Protein AF-A0A529MF13-F1 (afdb_monomer)

pLDDT: mean 93.32, std 8.84, range [45.84, 98.81]

Foldseek 3Di:
DDPLPAADEAEPQALVCVLVVVVVCVVRVSRYDYYDHPPLSNLLLLLLVCLPVAQADFPVCVCVQLQNVLTDDDDDPVVVVVDVVVVVVVVCVPDDHDDVVSSVDRRHDPDDPDDPVNLLLSLLQLLLLLLLQLQCCQQVVDQWDQGQGPVGHTDIDHQSSNSNSQSNLLSCCVNVVDDPVSNLVSNQVSLVVSQVVCPPVPSGDRCPDPVVPRLSSVLSSCLRNVQNVPDSSGSCVSSVVSSVVVVVVVVVVVD

Sequence (255 aa):
MPKNTIKMGIMDEERRTTVNLKEAIRAAKERVVFINTGFLDRTGDEIHTSMEAGPMIRKGDMKQAAWISAYAATLHATHYHKVDVHAVQAALKSRPKARLDDILSVPVARRPNWTPDEIQRELDNNAQGILGYVVRWIDQGVGCSKVPDINDVGLMEDRATLRISSQHIANWLRHKVCSEIQVRDSLQRMAAIVDRQNVGDPLYRPMAPDFDKSIAFQAACDLVFKGTSQPNGYTEPVLHARRLELKARDRQGSA

Nearest PDB structures (foldseek):
  5oas-assembly1_A  TM=9.779E-01  e=3.112E-26  Pseudomonas aeruginosa PAO1
  6dnp-assembly1_A  TM=9.728E-01  e=7.124E-26  Mycobacterium tuberculosis
  5drc-assembly1_A  TM=9.757E-01  e=2.184E-25  Mycobacterium tuberculosis H37Rv
  6bu1-assembly1_A  TM=9.739E-01  e=2.786E-25  Mycobacterium tuberculosis
  3sb0-assembly1_A  TM=9.725E-01  e=4.999E-25  Mycobacterium tuberculosis

Solvent-accessible surface area (backbone atoms only — not comparable to full-atom values): 14322 Å² total; per-residue (Å²): 130,67,89,61,68,72,64,37,72,44,74,39,29,39,59,74,45,58,80,38,40,70,57,58,47,59,77,37,62,85,26,58,78,46,76,43,67,39,60,49,38,25,47,17,28,48,48,42,77,43,42,87,78,43,34,59,53,56,79,80,58,49,72,71,32,62,34,46,70,74,59,64,84,89,85,53,78,77,50,56,80,78,40,63,61,69,61,51,54,60,59,56,72,75,50,82,75,81,57,65,68,42,62,67,53,73,68,48,44,92,76,78,82,71,51,72,66,56,50,49,51,52,48,37,43,34,33,29,52,38,42,46,40,36,39,40,32,38,76,72,64,44,75,65,41,77,36,58,47,89,82,68,50,69,39,83,37,40,66,37,56,39,20,31,36,26,34,49,54,25,25,27,46,75,59,62,76,46,51,72,65,60,52,51,53,32,41,55,57,28,33,51,48,44,39,59,74,44,67,88,48,93,85,62,75,65,37,59,88,58,44,90,78,21,58,34,49,47,42,46,49,44,44,27,81,44,17,85,74,31,73,70,29,53,53,60,72,56,50,52,53,42,30,50,50,48,56,52,52,55,53,63,78,73,109

Structure (mmCIF, N/CA/C/O backbone):
data_AF-A0A529MF13-F1
#
_entry.id   AF-A0A529MF13-F1
#
loop_
_atom_site.group_PDB
_atom_site.id
_atom_site.type_symbol
_atom_site.label_atom_id
_atom_site.label_alt_id
_atom_site.label_comp_id
_atom_site.label_asym_id
_atom_site.label_entity_id
_atom_site.label_seq_id
_atom_site.pdbx_PDB_ins_code
_atom_site.Cartn_x
_atom_site.Cartn_y
_atom_site.Cartn_z
_atom_site.occupancy
_atom_site.B_iso_or_equiv
_atom_site.auth_seq_id
_atom_site.auth_comp_id
_atom_site.auth_asym_id
_atom_site.auth_atom_id
_atom_site.pdbx_PDB_model_num
ATOM 1 N N . MET A 1 1 ? -13.320 -27.432 -22.047 1.00 92.06 1 MET A N 1
ATOM 2 C CA . MET A 1 1 ? -12.859 -26.259 -22.831 1.00 92.06 1 MET A CA 1
ATOM 3 C C . MET A 1 1 ? -11.577 -26.632 -23.566 1.00 92.06 1 MET A C 1
ATOM 5 O O . MET A 1 1 ? -10.784 -27.359 -22.973 1.00 92.06 1 MET A O 1
ATOM 9 N N . PRO A 1 2 ? -11.355 -26.176 -24.812 1.00 97.56 2 PRO A N 1
ATOM 10 C CA . PRO A 1 2 ? -10.099 -26.402 -25.534 1.00 97.56 2 PRO A CA 1
ATOM 11 C C . PRO A 1 2 ? -8.851 -25.927 -24.764 1.00 97.56 2 PRO A C 1
ATOM 13 O O . PRO A 1 2 ? -8.930 -25.039 -23.902 1.00 97.56 2 PRO A O 1
ATOM 16 N N . LYS A 1 3 ? -7.675 -26.481 -25.086 1.00 96.44 3 LYS A N 1
ATOM 17 C CA . LYS A 1 3 ? -6.395 -26.029 -24.511 1.00 96.44 3 LYS A CA 1
ATOM 18 C C . LYS A 1 3 ? -6.202 -24.524 -24.764 1.00 96.44 3 LYS A C 1
ATOM 20 O O . LYS A 1 3 ? -6.569 -24.018 -25.817 1.00 96.44 3 LYS A O 1
ATOM 25 N N . ASN A 1 4 ? -5.644 -23.807 -23.783 1.00 97.50 4 ASN A N 1
ATOM 26 C CA . ASN A 1 4 ? -5.384 -22.359 -23.835 1.00 97.50 4 ASN A CA 1
ATOM 27 C C . ASN A 1 4 ? -6.629 -21.478 -24.014 1.00 97.50 4 ASN A C 1
ATOM 29 O O . ASN A 1 4 ? -6.500 -20.306 -24.358 1.00 97.50 4 ASN A O 1
ATOM 33 N N . THR A 1 5 ? -7.834 -21.990 -23.731 1.00 98.19 5 THR A N 1
ATOM 34 C CA . THR A 1 5 ? -9.044 -21.150 -23.740 1.00 98.19 5 THR A CA 1
ATOM 35 C C . THR A 1 5 ? -8.912 -19.996 -22.742 1.00 98.19 5 THR A C 1
ATOM 37 O O . THR A 1 5 ? -9.098 -18.842 -23.123 1.00 98.19 5 THR A O 1
ATOM 40 N N . ILE A 1 6 ? -8.485 -20.292 -21.508 1.00 97.94 6 ILE A N 1
ATOM 41 C CA . ILE A 1 6 ? -8.213 -19.286 -20.472 1.00 97.94 6 ILE A CA 1
ATOM 42 C C . ILE A 1 6 ? -6.874 -18.600 -20.766 1.00 97.94 6 ILE A C 1
ATOM 44 O O . ILE A 1 6 ? -5.813 -19.236 -20.701 1.00 97.94 6 ILE A O 1
ATOM 48 N N . LYS A 1 7 ? -6.956 -17.311 -21.096 1.00 98.19 7 LYS A N 1
ATOM 49 C CA . LYS A 1 7 ? -5.820 -16.401 -21.270 1.00 98.19 7 LYS A CA 1
ATOM 50 C C . LYS A 1 7 ? -5.363 -15.845 -19.921 1.00 98.19 7 LYS A C 1
ATOM 52 O O . LYS A 1 7 ? -6.072 -15.980 -18.929 1.00 98.19 7 LYS A O 1
ATOM 57 N N . MET A 1 8 ? -4.179 -15.247 -19.887 1.00 97.94 8 MET A N 1
ATOM 58 C CA . MET A 1 8 ? -3.545 -14.768 -18.663 1.00 97.94 8 MET A CA 1
ATOM 59 C C . MET A 1 8 ? -2.991 -13.359 -18.863 1.00 97.94 8 MET A C 1
ATOM 61 O O . MET A 1 8 ? -2.200 -13.114 -19.772 1.00 97.94 8 MET A O 1
ATOM 65 N N . GLY A 1 9 ? -3.410 -12.434 -18.010 1.00 97.81 9 GLY A N 1
ATOM 66 C CA . GLY A 1 9 ? -2.688 -11.189 -17.790 1.00 97.81 9 GLY A CA 1
ATOM 67 C C . GLY A 1 9 ? -1.594 -11.414 -16.760 1.00 97.81 9 GLY A C 1
ATOM 68 O O . GLY A 1 9 ? -1.851 -12.072 -15.754 1.00 97.81 9 GLY A O 1
ATOM 69 N N . ILE A 1 10 ? -0.389 -10.910 -17.010 1.00 97.75 10 ILE A N 1
ATOM 70 C CA . ILE A 1 10 ? 0.700 -10.960 -16.033 1.00 97.75 10 ILE A CA 1
ATOM 71 C C . ILE A 1 10 ? 0.824 -9.575 -15.411 1.00 97.75 10 ILE A C 1
ATOM 73 O O . ILE A 1 10 ? 1.176 -8.613 -16.096 1.00 97.75 10 ILE A O 1
ATOM 77 N N . MET A 1 11 ? 0.550 -9.483 -14.116 1.00 97.50 11 MET A N 1
ATOM 78 C CA . MET A 1 11 ? 0.935 -8.314 -13.342 1.00 97.50 11 MET A CA 1
ATOM 79 C C . MET A 1 11 ? 2.427 -8.428 -13.037 1.00 97.50 11 MET A C 1
ATOM 81 O O . MET A 1 11 ? 2.880 -9.345 -12.349 1.00 97.50 11 MET A O 1
ATOM 85 N N . ASP A 1 12 ? 3.211 -7.531 -13.618 1.00 96.56 12 ASP A N 1
ATOM 86 C CA . ASP A 1 12 ? 4.528 -7.221 -13.095 1.00 96.56 12 ASP A CA 1
ATOM 87 C C . ASP A 1 12 ? 4.264 -6.252 -11.947 1.00 96.56 12 ASP A C 1
ATOM 89 O O . ASP A 1 12 ? 3.940 -5.094 -12.190 1.00 96.56 12 ASP A O 1
ATOM 93 N N . GLU A 1 13 ? 4.266 -6.756 -10.715 1.00 96.69 13 GLU A N 1
ATOM 94 C CA . GLU A 1 13 ? 4.005 -5.957 -9.509 1.00 96.69 13 GLU A CA 1
ATOM 95 C C . GLU A 1 13 ? 4.764 -6.467 -8.275 1.00 96.69 13 GLU A C 1
ATOM 97 O O . GLU A 1 13 ? 4.517 -6.052 -7.155 1.00 96.69 13 GLU A O 1
ATOM 102 N N . GLU A 1 14 ? 5.733 -7.359 -8.482 1.00 98.06 14 GLU A N 1
ATOM 103 C CA . GLU A 1 14 ? 6.574 -7.935 -7.430 1.00 98.06 14 GLU A CA 1
ATOM 104 C C . GLU A 1 14 ? 8.019 -7.960 -7.939 1.00 98.06 14 GLU A C 1
ATOM 106 O O . GLU A 1 14 ? 8.284 -8.340 -9.087 1.00 98.06 14 GLU A O 1
ATOM 111 N N . ARG A 1 15 ? 8.985 -7.599 -7.095 1.00 96.56 15 ARG A N 1
ATOM 112 C CA . ARG A 1 15 ? 10.399 -7.413 -7.450 1.00 96.56 15 ARG A CA 1
ATOM 113 C C . ARG A 1 15 ? 10.995 -8.634 -8.123 1.00 96.56 15 ARG A C 1
ATOM 115 O O . ARG A 1 15 ? 11.719 -8.510 -9.112 1.00 96.56 15 ARG A O 1
ATOM 122 N N . ARG A 1 16 ? 10.669 -9.826 -7.618 1.00 97.81 16 ARG A N 1
ATOM 123 C CA . ARG A 1 16 ? 11.160 -11.091 -8.181 1.00 97.81 16 ARG A CA 1
ATOM 124 C C . ARG A 1 16 ? 10.610 -11.355 -9.585 1.00 97.81 16 ARG A C 1
ATOM 126 O O . ARG A 1 16 ? 11.335 -11.928 -10.399 1.00 97.81 16 ARG A O 1
ATOM 133 N N . THR A 1 17 ? 9.381 -10.925 -9.874 1.00 97.38 17 THR A N 1
ATOM 134 C CA . THR A 1 17 ? 8.809 -10.968 -11.226 1.00 97.38 17 THR A CA 1
ATOM 135 C C . THR A 1 17 ? 9.504 -9.949 -12.117 1.00 97.38 17 THR A C 1
ATOM 137 O O . THR A 1 17 ? 9.984 -10.343 -13.174 1.00 97.38 17 THR A O 1
ATOM 140 N N . THR A 1 18 ? 9.669 -8.697 -11.676 1.00 95.56 18 THR A N 1
ATOM 141 C CA . THR A 1 18 ? 10.336 -7.641 -12.459 1.00 95.56 18 THR A CA 1
ATOM 142 C C . THR A 1 18 ? 11.729 -8.066 -12.933 1.00 95.56 18 THR A C 1
ATOM 144 O O . THR A 1 18 ? 12.039 -7.992 -14.122 1.00 95.56 18 THR A O 1
ATOM 147 N N . VAL A 1 19 ? 12.576 -8.583 -12.031 1.00 95.75 19 VAL A N 1
ATOM 148 C CA . VAL A 1 19 ? 13.954 -8.981 -12.389 1.00 95.75 19 VAL A CA 1
ATOM 149 C C . VAL A 1 19 ? 14.021 -10.263 -13.232 1.00 95.75 19 VAL A C 1
ATOM 151 O O . VAL A 1 19 ? 15.044 -10.522 -13.860 1.00 95.75 19 VAL A O 1
ATOM 154 N N . ASN A 1 20 ? 12.935 -11.043 -13.298 1.00 97.19 20 ASN A N 1
ATOM 155 C CA . ASN A 1 20 ? 12.828 -12.277 -14.087 1.00 97.19 20 ASN A CA 1
ATOM 156 C C . ASN A 1 20 ? 11.721 -12.213 -15.157 1.00 97.19 20 ASN A C 1
ATOM 158 O O . ASN A 1 20 ? 11.261 -13.254 -15.636 1.00 97.19 20 ASN A O 1
ATOM 162 N N . LEU A 1 21 ? 11.287 -11.013 -15.560 1.00 96.31 21 LEU A N 1
ATOM 163 C CA . LEU A 1 21 ? 10.050 -10.816 -16.326 1.00 96.31 21 LEU A CA 1
ATOM 164 C C . LEU A 1 21 ? 10.018 -11.625 -17.628 1.00 96.31 21 LEU A C 1
ATOM 166 O O . LEU A 1 21 ? 8.998 -12.211 -17.989 1.00 96.31 21 LEU A O 1
ATOM 170 N N . LYS A 1 22 ? 11.160 -11.718 -18.318 1.00 96.25 22 LYS A N 1
ATOM 171 C CA . LYS A 1 22 ? 11.290 -12.508 -19.550 1.00 96.25 22 LYS A CA 1
ATOM 172 C C . LYS A 1 22 ? 10.926 -13.981 -19.331 1.00 96.25 22 LYS A C 1
ATOM 174 O O . LYS A 1 22 ? 10.236 -14.569 -20.163 1.00 96.25 22 LYS A O 1
ATOM 179 N N . GLU A 1 23 ? 11.369 -14.565 -18.222 1.00 98.12 23 GLU A N 1
ATOM 180 C CA . GLU A 1 23 ? 11.081 -15.961 -17.889 1.00 98.12 23 GLU A CA 1
ATOM 181 C C . GLU A 1 23 ? 9.633 -16.150 -17.427 1.00 98.12 23 GLU A C 1
ATOM 183 O O . GLU A 1 23 ? 9.004 -17.134 -17.818 1.00 98.12 23 GLU A O 1
ATOM 188 N N . ALA A 1 24 ? 9.064 -15.180 -16.702 1.00 97.38 24 ALA A N 1
ATOM 189 C CA . ALA A 1 24 ? 7.644 -15.185 -16.345 1.00 97.38 24 ALA A CA 1
ATOM 190 C C . ALA A 1 24 ? 6.743 -15.185 -17.597 1.00 97.38 24 ALA A C 1
ATOM 192 O O . ALA A 1 24 ? 5.828 -16.002 -17.716 1.00 97.38 24 ALA A O 1
ATOM 193 N N . ILE A 1 25 ? 7.063 -14.346 -18.590 1.00 98.00 25 ILE A N 1
ATOM 194 C CA . ILE A 1 25 ? 6.371 -14.321 -19.887 1.00 98.00 25 ILE A CA 1
ATOM 195 C C . ILE A 1 25 ? 6.557 -15.650 -20.629 1.00 98.00 25 ILE A C 1
ATOM 197 O O . ILE A 1 25 ? 5.590 -16.206 -21.153 1.00 98.00 25 ILE A O 1
ATOM 201 N N . ARG A 1 26 ? 7.782 -16.199 -20.662 1.00 98.25 26 ARG A N 1
ATOM 202 C CA . ARG A 1 26 ? 8.065 -17.480 -21.333 1.00 98.25 26 ARG A CA 1
ATOM 203 C C . ARG A 1 26 ? 7.229 -18.622 -20.751 1.00 98.25 26 ARG A C 1
ATOM 205 O O . ARG A 1 26 ? 6.727 -19.443 -21.522 1.00 98.25 26 ARG A O 1
ATOM 212 N N . ALA A 1 27 ? 7.063 -18.670 -19.430 1.00 98.19 27 ALA A N 1
ATOM 213 C CA . ALA A 1 27 ? 6.279 -19.696 -18.745 1.00 98.19 27 ALA A CA 1
ATOM 214 C C . ALA A 1 27 ? 4.795 -19.692 -19.164 1.00 98.19 27 ALA A C 1
ATOM 216 O O . ALA A 1 27 ? 4.181 -20.754 -19.254 1.00 98.19 27 ALA A O 1
ATOM 217 N N . ALA A 1 28 ? 4.240 -18.523 -19.498 1.00 97.50 28 ALA A N 1
ATOM 218 C CA . ALA A 1 28 ? 2.851 -18.356 -19.927 1.00 97.50 28 ALA A CA 1
ATOM 219 C C . ALA A 1 28 ? 2.697 -18.014 -21.425 1.00 97.50 28 ALA A C 1
ATOM 221 O O . ALA A 1 28 ? 1.645 -17.525 -21.836 1.00 97.50 28 ALA A O 1
ATOM 222 N N . LYS A 1 29 ? 3.707 -18.290 -22.266 1.00 97.88 29 LYS A N 1
ATOM 223 C CA . LYS A 1 29 ? 3.781 -17.819 -23.668 1.00 97.88 29 LYS A CA 1
ATOM 224 C C . LYS A 1 29 ? 2.572 -18.151 -24.553 1.00 97.88 29 LYS A C 1
ATOM 226 O O . LYS A 1 29 ? 2.294 -17.421 -25.493 1.00 97.88 29 LYS A O 1
ATOM 231 N N . GLU A 1 30 ? 1.857 -19.245 -24.276 1.00 98.19 30 GLU A N 1
ATOM 232 C CA . GLU A 1 30 ? 0.669 -19.654 -25.051 1.00 98.19 30 GLU A CA 1
ATOM 233 C C . GLU A 1 30 ? -0.635 -18.998 -24.556 1.00 98.19 30 GLU A C 1
ATOM 235 O O . GLU A 1 30 ? -1.711 -19.254 -25.100 1.00 98.19 30 GLU A O 1
ATOM 240 N N . ARG A 1 31 ? -0.566 -18.211 -23.477 1.00 98.38 31 ARG A N 1
ATOM 241 C CA . ARG A 1 31 ? -1.727 -17.662 -22.760 1.00 98.38 31 ARG A CA 1
ATOM 242 C C . ARG A 1 31 ? -1.623 -16.174 -22.470 1.00 98.38 31 ARG A C 1
ATOM 244 O O . ARG A 1 31 ? -2.669 -15.562 -22.263 1.00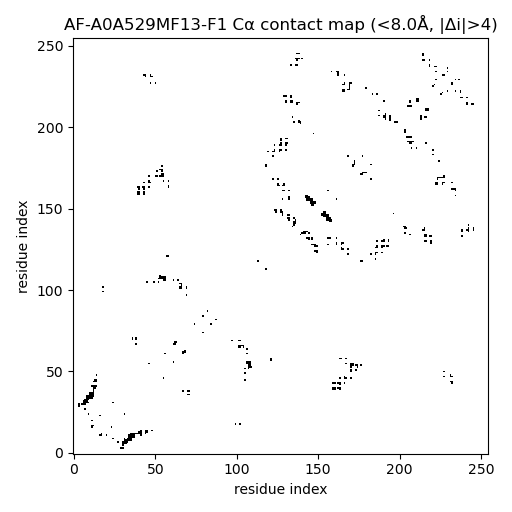 98.38 31 ARG A O 1
ATOM 251 N N . VAL A 1 32 ? -0.412 -15.620 -22.420 1.00 97.81 32 VAL A N 1
ATOM 252 C CA . VAL A 1 32 ? -0.175 -14.215 -22.088 1.00 97.81 32 VAL A CA 1
ATOM 253 C C . VAL A 1 32 ? -0.874 -13.296 -23.090 1.00 97.81 32 VAL A C 1
ATOM 255 O O . VAL A 1 32 ? -0.691 -13.431 -24.297 1.00 97.81 32 VAL A O 1
ATOM 258 N N . VAL A 1 33 ? -1.701 -12.380 -22.585 1.00 97.75 33 VAL A N 1
ATOM 259 C CA . VAL A 1 33 ? -2.420 -11.381 -23.403 1.00 97.75 33 VAL A CA 1
ATOM 260 C C . VAL A 1 33 ? -2.080 -9.945 -23.029 1.00 97.75 33 VAL A C 1
ATOM 262 O O . VAL A 1 33 ? -2.280 -9.048 -23.840 1.00 97.75 33 VAL A O 1
ATOM 265 N N . PHE A 1 34 ? -1.522 -9.721 -21.839 1.00 96.62 34 PHE A N 1
ATOM 266 C CA . PHE A 1 34 ? -0.913 -8.450 -21.469 1.00 96.62 34 PHE A CA 1
ATOM 267 C C . PHE A 1 34 ? 0.146 -8.644 -20.382 1.00 96.62 34 PHE A C 1
ATOM 269 O O . PHE A 1 34 ? 0.124 -9.635 -19.645 1.00 96.62 34 PHE A O 1
ATOM 276 N N . ILE A 1 35 ? 1.027 -7.651 -20.278 1.00 96.06 35 ILE A N 1
ATOM 277 C CA . ILE A 1 35 ? 1.824 -7.363 -19.086 1.00 96.06 35 ILE A CA 1
ATOM 278 C C . ILE A 1 35 ? 1.462 -5.956 -18.604 1.00 96.06 35 ILE A C 1
ATOM 280 O O . ILE A 1 35 ? 1.244 -5.066 -19.429 1.00 96.06 35 ILE A O 1
ATOM 284 N N . ASN A 1 36 ? 1.341 -5.759 -17.297 1.00 92.69 36 ASN A N 1
ATOM 285 C CA . ASN A 1 36 ? 1.047 -4.452 -16.714 1.00 92.69 36 ASN A CA 1
ATOM 286 C C . ASN A 1 36 ? 1.948 -4.203 -15.507 1.00 92.69 36 ASN A C 1
ATOM 288 O O . ASN A 1 36 ? 2.241 -5.132 -14.764 1.00 92.69 36 ASN A O 1
ATOM 292 N N . THR A 1 37 ? 2.382 -2.958 -15.343 1.00 91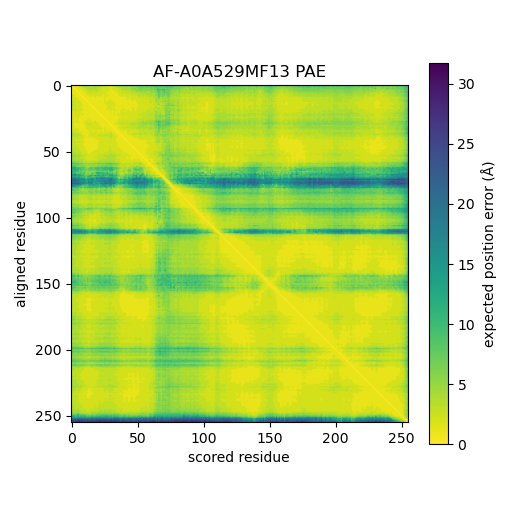.44 37 THR A N 1
ATOM 293 C CA . THR A 1 37 ? 3.237 -2.509 -14.244 1.00 91.44 37 THR A CA 1
ATOM 294 C C . THR A 1 37 ? 2.370 -2.052 -13.071 1.00 91.44 37 THR A C 1
ATOM 296 O O . THR A 1 37 ? 1.962 -0.885 -13.016 1.00 91.44 37 THR A O 1
ATOM 299 N N . GLY A 1 38 ? 2.102 -2.953 -12.125 1.00 91.38 38 GLY A N 1
ATOM 300 C CA . GLY A 1 38 ? 1.391 -2.674 -10.875 1.00 91.38 38 GLY A CA 1
ATOM 301 C C . GLY A 1 38 ? 2.296 -1.939 -9.888 1.00 91.38 38 GLY A C 1
ATOM 302 O O . GLY A 1 38 ? 2.749 -2.488 -8.890 1.00 91.38 38 GLY A O 1
ATOM 303 N N . PHE A 1 39 ? 2.624 -0.680 -10.194 1.00 90.75 39 PHE A N 1
ATOM 304 C CA . PHE A 1 39 ? 3.670 0.069 -9.485 1.00 90.75 39 PHE A CA 1
ATOM 305 C C . PHE A 1 39 ? 3.399 0.256 -7.983 1.00 90.75 39 PHE A C 1
ATOM 307 O O . PHE A 1 39 ? 4.349 0.413 -7.214 1.00 90.75 39 PHE A O 1
ATOM 314 N N . LEU A 1 40 ? 2.130 0.248 -7.563 1.00 92.62 40 LEU A N 1
ATOM 315 C CA . LEU A 1 40 ? 1.759 0.375 -6.157 1.00 92.62 40 LEU A CA 1
ATOM 316 C C . LEU A 1 40 ? 2.167 -0.876 -5.371 1.00 92.62 40 LEU A C 1
ATOM 318 O O . LEU A 1 40 ? 2.976 -0.776 -4.447 1.00 92.62 40 LEU A O 1
ATOM 322 N N . ASP A 1 41 ? 1.707 -2.053 -5.794 1.00 95.44 41 ASP A N 1
ATOM 323 C CA . ASP A 1 41 ? 2.101 -3.322 -5.176 1.00 95.44 41 ASP A CA 1
ATOM 324 C C . ASP A 1 41 ? 3.610 -3.543 -5.269 1.00 95.44 41 ASP A C 1
ATOM 326 O O . ASP A 1 41 ? 4.257 -3.869 -4.271 1.00 95.44 41 ASP A O 1
ATOM 330 N N . ARG A 1 42 ? 4.207 -3.186 -6.412 1.00 95.88 42 ARG A N 1
ATOM 331 C CA . ARG A 1 42 ? 5.658 -3.246 -6.606 1.00 95.88 42 ARG A CA 1
ATOM 332 C C . ARG A 1 42 ? 6.427 -2.402 -5.595 1.00 95.88 42 ARG A C 1
ATOM 334 O O . ARG A 1 42 ? 7.523 -2.797 -5.193 1.00 95.88 42 ARG A O 1
ATOM 341 N N . THR A 1 43 ? 5.877 -1.253 -5.201 1.00 96.00 43 THR A N 1
ATOM 342 C CA . THR A 1 43 ? 6.462 -0.384 -4.172 1.00 96.00 43 THR A CA 1
ATOM 343 C C . THR A 1 43 ? 6.356 -1.032 -2.794 1.00 96.00 43 THR A C 1
ATOM 345 O O . THR A 1 43 ? 7.336 -1.038 -2.052 1.00 96.00 43 THR A O 1
ATOM 348 N N . GLY A 1 44 ? 5.199 -1.614 -2.462 1.00 97.44 44 GLY A N 1
ATOM 349 C CA . GLY A 1 44 ? 5.010 -2.369 -1.223 1.00 97.44 44 GLY A CA 1
ATOM 350 C C . GLY A 1 44 ? 5.995 -3.535 -1.098 1.00 97.44 44 GLY A C 1
ATOM 351 O O . GLY A 1 44 ? 6.633 -3.696 -0.056 1.00 97.44 44 GLY A O 1
ATOM 352 N N . ASP A 1 45 ? 6.191 -4.290 -2.182 1.00 98.31 45 ASP A N 1
ATOM 353 C CA . ASP A 1 45 ? 7.167 -5.382 -2.231 1.00 98.31 45 ASP A CA 1
ATOM 354 C C . ASP A 1 45 ? 8.620 -4.899 -2.154 1.00 98.31 45 ASP A C 1
ATOM 356 O O . ASP A 1 45 ? 9.448 -5.560 -1.529 1.00 98.31 45 ASP A O 1
ATOM 360 N N . GLU A 1 46 ? 8.958 -3.739 -2.738 1.00 97.50 46 GLU A N 1
ATOM 361 C CA . GLU A 1 46 ? 10.308 -3.164 -2.608 1.00 97.50 46 GLU A CA 1
ATOM 362 C C . GLU A 1 46 ? 10.628 -2.840 -1.149 1.00 97.50 46 GLU A C 1
ATOM 364 O O . GLU A 1 46 ? 11.707 -3.190 -0.665 1.00 97.50 46 GLU A O 1
ATOM 369 N N . ILE A 1 47 ? 9.684 -2.201 -0.446 1.00 98.19 47 ILE A N 1
ATOM 370 C CA . ILE A 1 47 ? 9.849 -1.851 0.967 1.00 98.19 47 ILE A CA 1
ATOM 371 C C . ILE A 1 47 ? 10.044 -3.119 1.796 1.00 98.19 47 ILE A C 1
ATOM 373 O O . ILE A 1 47 ? 10.963 -3.176 2.610 1.00 98.19 47 ILE A O 1
ATOM 377 N N . HIS A 1 48 ? 9.216 -4.142 1.576 1.00 98.62 48 HIS A N 1
ATOM 378 C CA . HIS A 1 48 ? 9.292 -5.374 2.352 1.00 98.62 48 HIS A CA 1
ATOM 379 C C . HIS A 1 48 ? 10.543 -6.201 2.032 1.00 98.62 48 HIS A C 1
ATOM 381 O O . HIS A 1 48 ? 11.251 -6.637 2.938 1.00 98.62 48 HIS A O 1
ATOM 387 N N . THR A 1 49 ? 10.861 -6.391 0.749 1.00 98.38 49 THR A N 1
ATOM 388 C CA . THR A 1 49 ? 12.048 -7.149 0.322 1.00 98.38 49 THR A CA 1
ATOM 389 C C . THR A 1 49 ? 13.331 -6.534 0.876 1.00 98.38 49 THR A C 1
ATOM 391 O O . THR A 1 49 ? 14.253 -7.252 1.260 1.00 98.38 49 THR A O 1
ATOM 394 N N . SER A 1 50 ? 13.377 -5.205 0.947 1.00 98.12 50 SER A N 1
ATOM 395 C CA . SER A 1 50 ? 14.534 -4.454 1.425 1.00 98.12 50 SER A CA 1
ATOM 396 C C . SER A 1 50 ? 14.331 -3.885 2.834 1.00 98.12 50 SER A C 1
ATOM 398 O O . SER A 1 50 ? 15.008 -2.928 3.210 1.00 98.12 50 SER A O 1
ATOM 400 N N . MET A 1 51 ? 13.433 -4.480 3.630 1.00 98.56 51 MET A N 1
ATOM 401 C CA . MET A 1 51 ? 13.044 -3.996 4.962 1.00 98.56 51 MET A CA 1
ATOM 402 C C . MET A 1 51 ? 14.250 -3.756 5.871 1.00 98.56 51 MET A C 1
ATOM 404 O O . MET A 1 51 ? 14.301 -2.761 6.585 1.00 98.56 51 MET A O 1
ATOM 408 N N . GLU A 1 52 ? 15.249 -4.633 5.803 1.00 98.19 52 GLU A N 1
ATOM 409 C CA . GLU A 1 52 ? 16.443 -4.593 6.653 1.00 98.19 52 GLU A CA 1
ATOM 410 C C . GLU A 1 52 ? 17.574 -3.712 6.091 1.00 98.19 52 GLU A C 1
ATOM 412 O O . GLU A 1 52 ? 18.582 -3.512 6.762 1.00 98.19 52 GLU A O 1
ATOM 417 N N . ALA A 1 53 ? 17.431 -3.165 4.878 1.00 97.25 53 ALA A N 1
ATOM 418 C CA . ALA A 1 53 ? 18.496 -2.406 4.217 1.00 97.25 53 ALA A CA 1
ATOM 419 C C . ALA A 1 53 ? 18.703 -0.996 4.802 1.00 97.25 53 ALA A C 1
ATOM 421 O O . ALA A 1 53 ? 19.780 -0.418 4.654 1.00 97.25 53 ALA A O 1
ATOM 422 N N . GLY A 1 54 ? 17.674 -0.427 5.433 1.00 97.12 54 GLY A N 1
ATOM 423 C CA . GLY A 1 54 ? 17.700 0.916 6.009 1.00 97.12 54 GLY A CA 1
ATOM 424 C C . GLY A 1 54 ? 16.325 1.588 5.995 1.00 97.12 54 GLY A C 1
ATOM 425 O O . GLY A 1 54 ? 15.362 1.018 5.466 1.00 97.12 54 GLY A O 1
ATOM 426 N N . PRO A 1 55 ? 16.222 2.808 6.553 1.00 97.62 55 PRO A N 1
ATOM 427 C CA . PRO A 1 55 ? 14.996 3.583 6.492 1.00 97.62 55 PRO A CA 1
ATOM 428 C C . PRO A 1 55 ? 14.718 3.994 5.046 1.00 97.62 55 PRO A C 1
ATOM 430 O O . PRO A 1 55 ? 15.551 4.620 4.389 1.00 97.62 55 PRO A O 1
ATOM 433 N N . MET A 1 56 ? 13.545 3.645 4.538 1.00 97.62 56 MET A N 1
ATOM 434 C CA . MET A 1 56 ? 13.089 4.025 3.207 1.00 97.62 56 MET A CA 1
ATOM 435 C C . MET A 1 56 ? 12.902 5.538 3.119 1.00 97.62 56 MET A C 1
ATOM 437 O O . MET A 1 56 ? 12.519 6.184 4.099 1.00 97.62 56 MET A O 1
ATOM 441 N N . ILE A 1 57 ? 13.133 6.104 1.932 1.00 96.38 57 ILE A N 1
ATOM 442 C CA . ILE A 1 57 ? 12.735 7.488 1.641 1.00 96.38 57 ILE A CA 1
ATOM 443 C C . ILE A 1 57 ? 11.222 7.679 1.861 1.00 96.38 57 ILE A C 1
ATOM 445 O O . ILE A 1 57 ? 10.455 6.713 1.920 1.00 96.38 57 ILE A O 1
ATOM 449 N N . ARG A 1 58 ? 10.769 8.929 2.006 1.00 95.56 58 ARG A N 1
ATOM 450 C CA . ARG A 1 58 ? 9.342 9.241 2.200 1.00 95.56 58 ARG A CA 1
ATOM 451 C C . ARG A 1 58 ? 8.501 8.729 1.029 1.00 95.56 58 ARG A C 1
ATOM 453 O O . ARG A 1 58 ? 8.972 8.692 -0.111 1.00 95.56 58 ARG A O 1
ATOM 460 N N . LYS A 1 59 ? 7.233 8.391 1.279 1.00 90.75 59 LYS A N 1
ATOM 461 C CA . LYS A 1 59 ? 6.317 7.830 0.270 1.00 90.75 59 LYS A CA 1
ATOM 462 C C . LYS A 1 59 ? 6.199 8.724 -0.969 1.00 90.75 59 LYS A C 1
ATOM 464 O O . LYS A 1 59 ? 6.172 8.223 -2.091 1.00 90.75 59 LYS A O 1
ATOM 469 N N . GLY A 1 60 ? 6.169 10.046 -0.779 1.00 85.94 60 GLY A N 1
ATOM 470 C CA . GLY A 1 60 ? 6.126 11.018 -1.879 1.00 85.94 60 GLY A CA 1
ATOM 471 C C . GLY A 1 60 ? 7.377 11.004 -2.767 1.00 85.94 60 GLY A C 1
ATOM 472 O O . GLY A 1 60 ? 7.263 11.114 -3.990 1.00 85.94 60 GLY A O 1
ATOM 473 N N . ASP A 1 61 ? 8.548 10.788 -2.164 1.00 87.62 61 ASP A N 1
ATOM 474 C CA . ASP A 1 61 ? 9.847 10.768 -2.847 1.00 87.62 61 ASP A CA 1
ATOM 475 C C . ASP A 1 61 ? 10.047 9.461 -3.640 1.00 87.62 61 ASP A C 1
ATOM 477 O O . ASP A 1 61 ? 10.809 9.419 -4.606 1.00 87.62 61 ASP A O 1
ATOM 481 N N . MET A 1 62 ? 9.294 8.405 -3.303 1.00 85.50 62 MET A N 1
ATOM 482 C CA . MET A 1 62 ? 9.364 7.096 -3.959 1.00 85.50 62 MET A CA 1
ATOM 483 C C . MET A 1 62 ? 9.108 7.170 -5.467 1.00 85.50 62 MET A C 1
ATOM 485 O O . MET A 1 62 ? 9.763 6.465 -6.229 1.00 85.50 62 MET A O 1
ATOM 489 N N . LYS A 1 63 ? 8.238 8.091 -5.917 1.00 80.75 63 LYS A N 1
ATOM 490 C CA . LYS A 1 63 ? 7.954 8.344 -7.346 1.00 80.75 63 LYS A CA 1
ATOM 491 C C . LYS A 1 63 ? 9.201 8.712 -8.159 1.00 80.75 63 LYS A C 1
ATOM 493 O O . LYS A 1 63 ? 9.197 8.540 -9.374 1.00 80.75 63 LYS A O 1
ATOM 498 N N . GLN A 1 64 ? 10.242 9.221 -7.502 1.00 81.19 64 GLN A N 1
ATOM 499 C CA . GLN A 1 64 ? 11.504 9.631 -8.121 1.00 81.19 64 GLN A CA 1
ATOM 500 C C . GLN A 1 64 ? 12.582 8.539 -8.044 1.00 81.19 64 GLN A C 1
ATOM 502 O O . GLN A 1 64 ? 13.688 8.735 -8.546 1.00 81.19 64 GLN A O 1
ATOM 507 N N . ALA A 1 65 ? 12.293 7.385 -7.430 1.00 75.50 65 ALA A N 1
ATOM 508 C CA . ALA A 1 65 ? 13.241 6.284 -7.358 1.00 75.50 65 ALA A CA 1
ATOM 509 C C . ALA A 1 65 ? 13.608 5.787 -8.767 1.00 75.50 65 ALA A C 1
ATOM 511 O O . ALA A 1 65 ? 12.752 5.679 -9.653 1.00 75.50 65 ALA A O 1
ATOM 512 N N . ALA A 1 66 ? 14.888 5.451 -8.961 1.00 73.38 66 ALA A N 1
ATOM 513 C CA . ALA A 1 66 ? 15.426 5.038 -10.259 1.00 73.38 66 ALA A CA 1
ATOM 514 C C . ALA A 1 66 ? 14.626 3.879 -10.877 1.00 73.38 66 ALA A C 1
ATOM 516 O O . ALA A 1 66 ? 14.322 3.895 -12.072 1.00 73.38 66 ALA A O 1
ATOM 517 N N . TRP A 1 67 ? 14.205 2.920 -10.047 1.00 73.88 67 TRP A N 1
ATOM 518 C CA . TRP A 1 67 ? 13.425 1.775 -10.497 1.00 73.88 67 TRP A CA 1
ATOM 519 C C . TRP A 1 67 ? 12.024 2.166 -11.001 1.00 73.88 67 TRP A C 1
ATOM 521 O O . TRP A 1 67 ? 11.584 1.583 -11.986 1.00 73.88 67 TRP A O 1
ATOM 531 N N . ILE A 1 68 ? 11.343 3.173 -10.426 1.00 71.19 68 ILE A N 1
ATOM 532 C CA . ILE A 1 68 ? 10.012 3.614 -10.900 1.00 71.19 68 ILE A CA 1
ATOM 533 C C . ILE A 1 68 ? 10.112 4.241 -12.289 1.00 71.19 68 ILE A C 1
ATOM 535 O O . ILE A 1 68 ? 9.303 3.934 -13.166 1.00 71.19 68 ILE A O 1
ATOM 539 N N . SER A 1 69 ? 11.139 5.063 -12.521 1.00 65.88 69 SER A N 1
ATOM 540 C CA . SER A 1 69 ? 11.380 5.680 -13.834 1.00 65.88 69 SER A CA 1
ATOM 541 C C . SER A 1 69 ? 11.708 4.648 -14.919 1.00 65.88 69 SER A C 1
ATOM 543 O O . SER A 1 69 ? 11.393 4.852 -16.090 1.00 65.88 69 SER A O 1
ATOM 545 N N . ALA A 1 70 ? 12.308 3.515 -14.545 1.00 61.12 70 ALA A N 1
ATOM 546 C CA . ALA A 1 70 ? 12.558 2.402 -15.457 1.00 61.12 70 ALA A CA 1
ATOM 547 C C . ALA A 1 70 ? 11.307 1.541 -15.737 1.00 61.12 70 ALA A C 1
ATOM 549 O O . ALA A 1 70 ? 11.350 0.695 -16.636 1.00 61.12 70 ALA A O 1
ATOM 550 N N . TYR A 1 71 ? 10.222 1.742 -14.979 1.00 59.97 71 TYR A N 1
ATOM 551 C CA . TYR A 1 71 ? 9.124 0.786 -14.835 1.00 59.97 71 TYR A CA 1
ATOM 552 C C . TYR A 1 71 ? 7.753 1.314 -15.266 1.00 59.97 71 TYR A C 1
ATOM 554 O O . TYR A 1 71 ? 7.040 0.607 -15.965 1.00 59.97 71 TYR A O 1
ATOM 562 N N . ALA A 1 72 ? 7.365 2.534 -14.888 1.00 60.31 72 ALA A N 1
ATOM 563 C CA . ALA A 1 72 ? 5.995 3.018 -15.076 1.00 60.31 72 ALA A CA 1
ATOM 564 C C . ALA A 1 72 ? 5.831 3.942 -16.298 1.00 60.31 72 ALA A C 1
ATOM 566 O O . ALA A 1 72 ? 6.675 4.792 -16.577 1.00 60.31 72 ALA A O 1
ATOM 567 N N . ALA A 1 73 ? 4.693 3.832 -16.990 1.00 58.06 73 ALA A N 1
ATOM 568 C CA . ALA A 1 73 ? 4.231 4.808 -17.978 1.00 58.06 73 ALA A CA 1
ATOM 569 C C . ALA A 1 73 ? 2.703 4.957 -17.906 1.00 58.06 73 ALA A C 1
ATOM 571 O O . ALA A 1 73 ? 1.993 3.974 -17.696 1.00 58.06 73 ALA A O 1
ATOM 572 N N . THR A 1 74 ? 2.191 6.173 -18.119 1.00 57.06 74 THR A N 1
ATOM 573 C CA . THR A 1 74 ? 0.750 6.474 -18.056 1.00 57.06 74 THR A CA 1
ATOM 574 C C . THR A 1 74 ? 0.238 6.943 -19.413 1.00 57.06 74 THR A C 1
ATOM 576 O O . THR A 1 74 ? 0.806 7.851 -20.018 1.00 57.06 74 THR A O 1
ATOM 579 N N . LEU A 1 75 ? -0.879 6.377 -19.873 1.00 58.97 75 LEU A N 1
ATOM 580 C CA . LEU A 1 75 ? -1.605 6.825 -21.064 1.00 58.97 75 LEU A CA 1
ATOM 581 C C . LEU A 1 75 ? -3.101 6.958 -20.740 1.00 58.97 75 LEU A C 1
ATOM 583 O O . LEU A 1 75 ? -3.664 6.131 -20.030 1.00 58.97 75 LEU A O 1
ATOM 587 N N . HIS A 1 76 ? -3.746 7.991 -21.283 1.00 73.62 76 HIS A N 1
ATOM 588 C CA . HIS A 1 76 ? -5.194 8.221 -21.221 1.00 73.62 76 HIS A CA 1
ATOM 589 C C . HIS A 1 76 ? -5.736 8.352 -22.653 1.00 73.62 76 HIS A C 1
ATOM 591 O O . HIS A 1 76 ? -4.968 8.678 -23.555 1.00 73.62 76 HIS A O 1
ATOM 597 N N . ALA A 1 77 ? -7.033 8.115 -22.881 1.00 73.31 77 ALA A N 1
ATOM 598 C CA . ALA A 1 77 ? -7.638 8.058 -24.220 1.00 73.31 77 ALA A CA 1
ATOM 599 C C . ALA A 1 77 ? -7.285 9.273 -25.102 1.00 73.31 77 ALA A C 1
ATOM 601 O O . ALA A 1 77 ? -6.861 9.113 -26.243 1.00 73.31 77 ALA A O 1
ATOM 602 N N . THR A 1 78 ? -7.350 10.489 -24.551 1.00 81.62 78 THR A N 1
ATOM 603 C CA . THR A 1 78 ? -7.011 11.718 -25.291 1.00 81.62 78 THR A CA 1
ATOM 604 C C . THR A 1 78 ? -5.539 11.797 -25.703 1.00 81.62 78 THR A C 1
ATOM 606 O O . THR A 1 78 ? -5.209 12.459 -26.686 1.00 81.62 78 THR A O 1
ATOM 609 N N . HIS A 1 79 ? -4.643 11.105 -24.996 1.00 87.00 79 HIS A N 1
ATOM 610 C CA . HIS A 1 79 ? -3.227 11.044 -25.346 1.00 87.00 79 HIS A CA 1
ATOM 611 C C . HIS A 1 79 ? -2.976 10.163 -26.576 1.00 87.00 79 HIS A C 1
ATOM 613 O O . HIS A 1 79 ? -2.067 10.477 -27.336 1.00 87.00 79 HIS A O 1
ATOM 619 N N . TYR A 1 80 ? -3.804 9.144 -26.845 1.00 87.25 80 TYR A N 1
ATOM 620 C CA . TYR A 1 80 ? -3.667 8.298 -28.044 1.00 87.25 80 TYR A CA 1
ATOM 621 C C . TYR A 1 80 ? -3.954 9.057 -29.347 1.00 87.25 80 TYR A C 1
ATOM 623 O O . TYR A 1 80 ? -3.430 8.698 -30.394 1.00 87.25 80 TYR A O 1
ATOM 631 N N . HIS A 1 81 ? -4.729 10.145 -29.294 1.00 87.00 81 HIS A N 1
ATOM 632 C CA . HIS A 1 81 ? -4.900 11.037 -30.447 1.00 87.00 81 HIS A CA 1
ATOM 633 C C . HIS A 1 81 ? -3.675 11.918 -30.707 1.00 87.00 81 HIS A C 1
ATOM 635 O O . HIS A 1 81 ? -3.483 12.396 -31.820 1.00 87.00 81 HIS A O 1
ATOM 641 N N . LYS A 1 82 ? -2.863 12.162 -29.674 1.00 90.12 82 LYS A N 1
ATOM 642 C CA . LYS A 1 82 ? -1.648 12.981 -29.758 1.00 90.12 82 LYS A CA 1
ATOM 643 C C . LYS A 1 82 ? -0.399 12.143 -30.025 1.00 90.12 82 LYS A C 1
ATOM 645 O O . LYS A 1 82 ? 0.598 12.680 -30.493 1.00 90.12 82 LYS A O 1
ATOM 650 N N . VAL A 1 83 ? -0.438 10.855 -29.689 1.00 90.69 83 VAL A N 1
ATOM 651 C CA . VAL A 1 83 ? 0.708 9.947 -29.719 1.00 90.69 83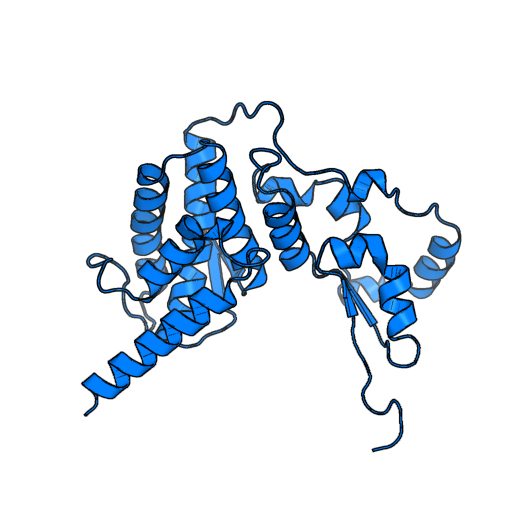 VAL A CA 1
ATOM 652 C C . VAL A 1 83 ? 0.315 8.659 -30.430 1.00 90.69 83 VAL A C 1
ATOM 654 O O . VAL A 1 83 ? -0.474 7.872 -29.910 1.00 90.69 83 VAL A O 1
ATOM 657 N N . ASP A 1 84 ? 0.929 8.411 -31.586 1.00 93.69 84 ASP A N 1
ATOM 658 C CA . ASP A 1 84 ? 0.866 7.107 -32.242 1.00 93.69 84 ASP A CA 1
ATOM 659 C C . ASP A 1 84 ? 1.705 6.091 -31.451 1.00 93.69 84 ASP A C 1
ATOM 661 O O . ASP A 1 84 ? 2.938 6.050 -31.523 1.00 93.69 84 ASP A O 1
ATOM 665 N N . VAL A 1 85 ? 1.021 5.256 -30.671 1.00 93.56 85 VAL A N 1
ATOM 666 C CA . VAL A 1 85 ? 1.661 4.239 -29.832 1.00 93.56 85 VAL A CA 1
ATOM 667 C C . VAL A 1 85 ? 2.355 3.160 -30.664 1.00 93.56 85 VAL A C 1
ATOM 669 O O . VAL A 1 85 ? 3.370 2.628 -30.214 1.00 93.56 85 VAL A O 1
ATOM 672 N N . HIS A 1 86 ? 1.891 2.859 -31.879 1.00 95.19 86 HIS A N 1
ATOM 673 C CA . HIS A 1 86 ? 2.562 1.885 -32.742 1.00 95.19 86 HIS A CA 1
ATOM 674 C C . HIS A 1 86 ? 3.905 2.422 -33.241 1.00 95.19 86 HIS A C 1
ATOM 676 O O . HIS A 1 86 ? 4.903 1.695 -33.204 1.00 95.19 86 HIS A O 1
ATOM 682 N N . ALA A 1 87 ? 3.961 3.701 -33.621 1.00 95.44 87 ALA A N 1
ATOM 683 C CA . ALA A 1 87 ? 5.210 4.367 -33.983 1.00 95.44 87 ALA A CA 1
ATOM 684 C C . ALA A 1 87 ? 6.193 4.423 -32.799 1.00 95.44 87 ALA A C 1
ATOM 686 O O . ALA A 1 87 ? 7.366 4.073 -32.949 1.00 95.44 87 ALA A O 1
ATOM 687 N N . VAL A 1 88 ? 5.714 4.772 -31.597 1.00 93.56 88 VAL A N 1
ATOM 688 C CA . VAL A 1 88 ? 6.539 4.769 -30.376 1.00 93.56 88 VAL A CA 1
ATOM 689 C C . VAL A 1 88 ? 7.070 3.367 -30.075 1.00 93.56 88 VAL A C 1
ATOM 691 O O . VAL A 1 88 ? 8.269 3.194 -29.872 1.00 93.56 88 VAL A O 1
ATOM 694 N N . GLN A 1 89 ? 6.218 2.339 -30.099 1.00 93.81 89 GLN A N 1
ATOM 695 C CA . GLN A 1 89 ? 6.644 0.953 -29.884 1.00 93.81 89 GLN A CA 1
ATOM 696 C C . GLN A 1 89 ? 7.689 0.506 -30.910 1.00 93.81 89 GLN A C 1
ATOM 698 O O . GLN A 1 89 ? 8.637 -0.185 -30.539 1.00 93.81 89 GLN A O 1
ATOM 703 N N . ALA A 1 90 ? 7.550 0.902 -32.180 1.00 95.62 90 ALA A N 1
ATOM 704 C CA . ALA A 1 90 ? 8.534 0.605 -33.216 1.00 95.62 90 ALA A CA 1
ATOM 705 C C . ALA A 1 90 ? 9.894 1.253 -32.913 1.00 95.62 90 ALA A C 1
ATOM 707 O O . ALA A 1 90 ? 10.912 0.563 -32.972 1.00 95.62 90 ALA A O 1
ATOM 708 N N . ALA A 1 91 ? 9.907 2.527 -32.509 1.00 93.88 91 ALA A N 1
ATOM 709 C CA . ALA A 1 91 ? 11.124 3.235 -32.113 1.00 93.88 91 ALA A CA 1
ATOM 710 C C . ALA A 1 91 ? 11.779 2.624 -30.859 1.00 93.88 91 ALA A C 1
ATOM 712 O O . ALA A 1 91 ? 12.999 2.499 -30.784 1.00 93.88 91 ALA A O 1
ATOM 713 N N . LEU A 1 92 ? 10.983 2.171 -29.884 1.00 93.00 92 LEU A N 1
ATOM 714 C CA . LEU A 1 92 ? 11.493 1.579 -28.644 1.00 93.00 92 LEU A CA 1
ATOM 715 C C . LEU A 1 92 ? 12.147 0.199 -28.841 1.00 93.00 92 LEU A C 1
ATOM 717 O O . LEU A 1 92 ? 12.847 -0.252 -27.935 1.00 93.00 92 LEU A O 1
ATOM 721 N N . LYS A 1 93 ? 11.977 -0.475 -29.990 1.00 92.94 93 LYS A N 1
ATOM 722 C CA . LYS A 1 93 ? 12.613 -1.784 -30.259 1.00 92.94 93 LYS A CA 1
ATOM 723 C C . LYS A 1 93 ? 14.141 -1.717 -30.290 1.00 92.94 93 LYS A C 1
ATOM 725 O O . LYS A 1 93 ? 14.785 -2.707 -29.953 1.00 92.94 93 LYS A O 1
ATOM 730 N N . SER A 1 94 ? 14.710 -0.582 -30.698 1.00 92.94 94 SER A N 1
ATOM 731 C CA . SER A 1 94 ? 16.161 -0.374 -30.795 1.00 92.94 94 SER A CA 1
ATOM 732 C C . SER A 1 94 ? 16.764 0.316 -29.570 1.00 92.94 94 SER A C 1
ATOM 734 O O . SER A 1 94 ? 17.985 0.457 -29.492 1.00 92.94 94 SER A O 1
ATOM 736 N N . ARG A 1 95 ? 15.941 0.743 -28.600 1.00 93.06 95 ARG A N 1
ATOM 737 C CA . ARG A 1 95 ? 16.433 1.436 -27.405 1.00 93.06 95 ARG A CA 1
ATOM 738 C C . ARG A 1 95 ? 17.319 0.507 -26.557 1.00 93.06 95 ARG A C 1
ATOM 740 O O . ARG A 1 95 ? 17.044 -0.695 -26.477 1.00 93.06 95 ARG A O 1
ATOM 747 N N . PRO A 1 96 ? 18.317 1.045 -25.837 1.00 91.06 96 PRO A N 1
ATOM 748 C CA . PRO A 1 96 ? 19.036 0.281 -24.826 1.00 91.06 96 PRO A CA 1
ATOM 749 C C . PRO A 1 96 ? 18.076 -0.288 -23.776 1.00 91.06 96 PRO A C 1
ATOM 751 O O . PRO A 1 96 ? 17.156 0.393 -23.315 1.00 91.06 96 PRO A O 1
ATOM 754 N N . LYS A 1 97 ? 18.289 -1.545 -23.380 1.00 89.19 97 LYS A N 1
ATOM 755 C CA . LYS A 1 97 ? 17.514 -2.155 -22.292 1.00 89.19 97 LYS A CA 1
ATOM 756 C C . LYS A 1 97 ? 17.723 -1.364 -20.999 1.00 89.19 97 LYS A C 1
ATOM 758 O O . LYS A 1 97 ? 18.815 -0.851 -20.764 1.00 89.19 97 LYS A O 1
ATOM 763 N N . ALA A 1 98 ? 16.687 -1.312 -20.161 1.00 90.38 98 ALA A N 1
ATO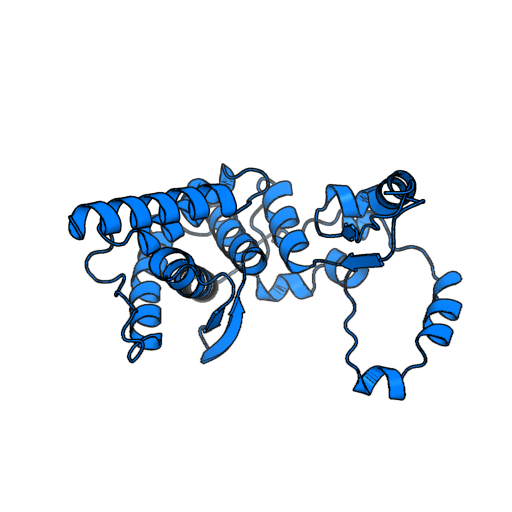M 764 C CA . ALA A 1 98 ? 16.824 -0.790 -18.805 1.00 90.38 98 ALA A CA 1
ATOM 765 C C . ALA A 1 98 ? 17.940 -1.550 -18.072 1.00 90.38 98 ALA A C 1
ATOM 767 O O . ALA A 1 98 ? 18.074 -2.769 -18.234 1.00 90.38 98 ALA A O 1
ATOM 768 N N . ARG A 1 99 ? 18.761 -0.831 -17.305 1.00 92.25 99 ARG A N 1
ATOM 769 C CA . ARG A 1 99 ? 19.874 -1.438 -16.577 1.00 92.25 99 ARG A CA 1
ATOM 770 C C . ARG A 1 99 ? 19.332 -2.201 -15.378 1.00 92.25 99 ARG A C 1
ATOM 772 O O . ARG A 1 99 ? 18.488 -1.695 -14.644 1.00 92.25 99 ARG A O 1
ATOM 779 N N . LEU A 1 100 ? 19.858 -3.403 -15.157 1.00 91.31 100 LEU A N 1
ATOM 780 C CA . LEU A 1 100 ? 19.493 -4.193 -13.984 1.00 91.31 100 LEU A CA 1
ATOM 781 C C . LEU A 1 100 ? 19.888 -3.471 -12.686 1.00 91.31 100 LEU A C 1
ATOM 783 O O . LEU A 1 100 ? 19.121 -3.496 -11.731 1.00 91.31 100 LEU A O 1
ATOM 787 N N . ASP A 1 101 ? 21.023 -2.768 -12.682 1.00 91.88 101 ASP A N 1
ATOM 788 C CA . ASP A 1 101 ? 21.491 -1.979 -11.535 1.00 91.88 101 ASP A CA 1
ATOM 789 C C . ASP A 1 101 ? 20.465 -0.932 -11.079 1.00 91.88 101 ASP A C 1
ATOM 791 O O . ASP A 1 101 ? 20.291 -0.730 -9.880 1.00 91.88 101 ASP A O 1
ATOM 795 N N . ASP A 1 102 ? 19.753 -0.299 -12.019 1.00 90.56 102 ASP A N 1
ATOM 796 C CA . ASP A 1 102 ? 18.751 0.724 -11.700 1.00 90.56 102 ASP A CA 1
ATOM 797 C C . ASP A 1 102 ? 17.534 0.093 -11.002 1.00 90.56 102 ASP A C 1
ATOM 799 O O . ASP A 1 102 ? 16.993 0.665 -10.058 1.00 90.56 102 ASP A O 1
ATOM 803 N N . ILE A 1 103 ? 17.139 -1.116 -11.423 1.00 90.31 103 ILE A N 1
ATOM 804 C CA . ILE A 1 103 ? 16.049 -1.901 -10.816 1.00 90.31 103 ILE A CA 1
ATOM 805 C C . ILE A 1 103 ? 16.459 -2.443 -9.442 1.00 90.31 103 ILE A C 1
ATOM 807 O O . ILE A 1 103 ? 15.628 -2.553 -8.543 1.00 90.31 103 ILE A O 1
ATOM 811 N N . LEU A 1 104 ? 17.733 -2.805 -9.276 1.00 93.44 104 LEU A N 1
ATOM 812 C CA . LEU A 1 104 ? 18.267 -3.320 -8.017 1.00 93.44 104 LEU A CA 1
ATOM 813 C C . LEU A 1 104 ? 18.609 -2.215 -7.007 1.00 93.44 104 LEU A C 1
ATOM 815 O O . LEU A 1 104 ? 18.929 -2.532 -5.860 1.00 93.44 104 LEU A O 1
ATOM 819 N N . SER A 1 105 ? 18.526 -0.946 -7.411 1.00 92.62 105 SER A N 1
ATOM 820 C CA . SER A 1 105 ? 18.797 0.203 -6.554 1.00 92.62 105 SER A CA 1
ATOM 821 C C . SER A 1 105 ? 17.703 0.371 -5.500 1.00 92.62 105 SER A C 1
ATOM 823 O O . SER A 1 105 ? 16.561 0.720 -5.805 1.00 92.62 105 SER A O 1
ATOM 825 N N . VAL A 1 106 ? 18.065 0.115 -4.242 1.00 93.31 106 VAL A N 1
ATOM 826 C CA . VAL A 1 106 ? 17.141 0.174 -3.106 1.00 93.31 106 VAL A CA 1
ATOM 827 C C . VAL A 1 106 ? 16.939 1.632 -2.660 1.00 93.31 106 VAL A C 1
ATOM 829 O O . VAL A 1 106 ? 17.928 2.316 -2.374 1.00 93.31 106 VAL A O 1
ATOM 832 N N . PRO A 1 107 ? 15.690 2.121 -2.532 1.00 92.88 107 PRO A N 1
ATOM 833 C CA . PRO A 1 107 ? 15.389 3.515 -2.198 1.00 92.88 107 PRO A CA 1
ATOM 834 C C . PRO A 1 107 ? 15.477 3.815 -0.684 1.00 92.88 107 PRO A C 1
ATOM 836 O O . PRO A 1 107 ? 14.539 4.334 -0.079 1.00 92.88 107 PRO A O 1
ATOM 839 N N . VAL A 1 108 ? 16.618 3.508 -0.058 1.00 95.12 108 VAL A N 1
ATOM 840 C CA . VAL A 1 108 ? 16.897 3.854 1.350 1.00 95.12 108 VAL A CA 1
ATOM 841 C C . VAL A 1 108 ? 17.530 5.239 1.492 1.00 95.12 108 VAL A C 1
ATOM 843 O O . VAL A 1 108 ? 18.379 5.654 0.698 1.00 95.12 108 VAL A O 1
ATOM 846 N N . ALA A 1 109 ? 17.168 5.952 2.554 1.00 92.31 109 ALA A N 1
ATOM 847 C CA . ALA A 1 109 ? 17.819 7.188 2.954 1.00 92.31 109 ALA A CA 1
ATOM 848 C C . ALA A 1 109 ? 19.176 6.881 3.612 1.00 92.31 109 ALA A C 1
ATOM 850 O O . ALA A 1 109 ? 19.247 6.260 4.668 1.00 92.31 109 ALA A O 1
ATOM 851 N N . ARG A 1 110 ? 20.280 7.336 3.003 1.00 81.44 110 ARG A N 1
ATOM 852 C CA . ARG A 1 110 ? 21.645 7.061 3.505 1.00 81.44 110 ARG A CA 1
ATOM 853 C C . ARG A 1 110 ? 22.005 7.832 4.779 1.00 81.44 110 ARG A C 1
ATOM 855 O O . ARG A 1 110 ? 22.757 7.330 5.606 1.00 81.44 110 ARG A O 1
ATOM 862 N N . ARG A 1 111 ? 21.532 9.075 4.893 1.00 78.12 111 ARG A N 1
ATOM 863 C CA . ARG A 1 111 ? 21.720 9.978 6.043 1.00 78.12 111 ARG A CA 1
ATOM 864 C C . ARG A 1 111 ? 20.483 10.870 6.154 1.00 78.12 111 ARG A C 1
ATOM 866 O O . ARG A 1 111 ? 20.522 12.004 5.676 1.00 78.12 111 ARG A O 1
ATOM 873 N N . PRO A 1 112 ? 19.355 10.335 6.644 1.00 80.56 112 PRO A N 1
ATOM 874 C CA . PRO A 1 112 ? 18.147 11.131 6.770 1.00 80.56 112 PRO A CA 1
ATOM 875 C C . PRO A 1 112 ? 18.385 12.256 7.784 1.00 80.56 112 PRO A C 1
ATOM 877 O O . PRO A 1 112 ? 18.661 11.992 8.948 1.00 80.56 112 PRO A O 1
ATOM 880 N N . ASN A 1 113 ? 18.269 13.503 7.330 1.00 88.62 113 ASN A N 1
ATOM 881 C CA . ASN A 1 113 ? 18.265 14.698 8.178 1.00 88.62 113 ASN A CA 1
ATOM 882 C C . ASN A 1 113 ? 16.840 15.267 8.272 1.00 88.62 113 ASN A C 1
ATOM 884 O O . ASN A 1 113 ? 16.656 16.482 8.225 1.00 88.62 113 ASN A O 1
ATOM 888 N N . TRP A 1 114 ? 15.833 14.387 8.320 1.00 96.12 114 TRP A N 1
ATOM 889 C CA . TRP A 1 114 ? 14.441 14.814 8.415 1.00 96.12 114 TRP A CA 1
ATOM 890 C C . TRP A 1 114 ? 14.188 15.486 9.753 1.00 96.12 114 TRP A C 1
ATOM 892 O O . TRP A 1 114 ? 14.613 14.991 10.801 1.00 96.12 114 TRP A O 1
ATOM 902 N N . THR A 1 115 ? 13.483 16.609 9.720 1.00 96.94 115 THR A N 1
ATOM 903 C CA . THR A 1 115 ? 13.067 17.269 10.954 1.00 96.94 115 THR A CA 1
ATOM 904 C C . THR A 1 115 ? 11.989 16.438 11.661 1.00 96.94 115 THR A C 1
ATOM 906 O O . THR A 1 115 ? 11.291 15.644 11.019 1.00 96.94 115 THR A O 1
ATOM 909 N N . PRO A 1 116 ? 11.793 16.624 12.979 1.00 96.56 116 PRO A N 1
ATOM 910 C CA . PRO A 1 116 ? 10.677 16.003 13.688 1.00 96.56 116 PRO A CA 1
ATOM 911 C C . PRO A 1 116 ? 9.317 16.271 13.024 1.00 96.56 116 PRO A C 1
ATOM 913 O O . PRO A 1 116 ? 8.495 15.363 12.941 1.00 96.56 116 PRO A O 1
ATOM 916 N N . ASP A 1 117 ? 9.111 17.473 12.476 1.00 96.81 117 ASP A N 1
ATOM 917 C CA . ASP A 1 117 ? 7.879 17.848 11.772 1.00 96.81 117 ASP A CA 1
ATOM 918 C C . ASP A 1 117 ? 7.709 17.097 10.446 1.00 96.81 117 ASP A C 1
ATOM 920 O O . ASP A 1 117 ? 6.601 16.683 10.103 1.00 96.81 117 ASP A O 1
ATOM 924 N N . GLU A 1 118 ? 8.79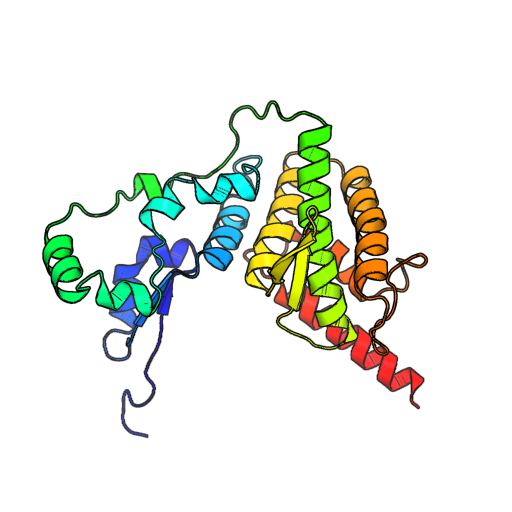5 16.885 9.695 1.00 96.50 118 GLU A N 1
ATOM 925 C CA . GLU A 1 118 ? 8.758 16.084 8.468 1.00 96.50 118 GLU A CA 1
ATOM 926 C C . GLU A 1 118 ? 8.433 14.620 8.763 1.00 96.50 118 GLU A C 1
ATOM 928 O O . GLU A 1 118 ? 7.628 14.018 8.050 1.00 96.50 118 GLU A O 1
ATOM 933 N N . ILE A 1 119 ? 9.019 14.062 9.828 1.00 97.62 119 ILE A N 1
ATOM 934 C CA . ILE A 1 119 ? 8.708 12.707 10.293 1.00 97.62 119 ILE A CA 1
ATOM 935 C C . ILE A 1 119 ? 7.238 12.634 10.705 1.00 97.62 119 ILE A C 1
ATOM 937 O O . ILE A 1 119 ? 6.519 11.736 10.270 1.00 97.62 119 ILE A O 1
ATOM 941 N N . GLN A 1 120 ? 6.766 13.599 11.496 1.00 98.00 120 GLN A N 1
ATOM 942 C CA . GLN A 1 120 ? 5.397 13.615 11.995 1.00 98.00 120 GLN A CA 1
ATOM 943 C C . GLN A 1 120 ? 4.372 13.728 10.862 1.00 98.00 120 GLN A C 1
ATOM 945 O O . GLN A 1 120 ? 3.394 12.981 10.842 1.00 98.00 120 GLN A O 1
ATOM 950 N N . ARG A 1 121 ? 4.624 14.599 9.879 1.00 96.69 121 ARG A N 1
ATOM 951 C CA . ARG A 1 121 ? 3.774 14.748 8.692 1.00 96.69 121 ARG A CA 1
ATOM 952 C C . ARG A 1 121 ? 3.721 13.465 7.863 1.00 96.69 121 ARG A C 1
ATOM 954 O O . ARG A 1 121 ? 2.646 13.102 7.389 1.00 96.69 121 ARG A O 1
ATOM 961 N N . GLU A 1 122 ? 4.851 12.782 7.678 1.00 97.31 122 GLU A N 1
ATOM 962 C CA . GLU A 1 122 ? 4.888 11.512 6.944 1.00 97.31 122 GLU A CA 1
ATOM 963 C C . GLU A 1 122 ? 4.098 10.421 7.683 1.00 97.31 122 GLU A C 1
ATOM 965 O O . GLU A 1 122 ? 3.315 9.704 7.055 1.00 97.31 122 GLU A O 1
ATOM 970 N N . LEU A 1 123 ? 4.244 10.326 9.010 1.00 98.19 123 LEU A N 1
ATOM 971 C CA . LEU A 1 123 ? 3.480 9.386 9.834 1.00 98.19 123 LEU A CA 1
ATOM 972 C C . LEU A 1 123 ? 1.978 9.663 9.763 1.00 98.19 123 LEU A C 1
ATOM 974 O O . LEU A 1 123 ? 1.221 8.750 9.449 1.00 98.19 123 LEU A O 1
ATOM 978 N N . ASP A 1 124 ? 1.556 10.911 9.983 1.00 98.12 124 ASP A N 1
ATOM 979 C CA . ASP A 1 124 ? 0.139 11.291 9.986 1.00 98.12 124 ASP A CA 1
ATOM 980 C C . ASP A 1 124 ? -0.508 11.048 8.612 1.00 98.12 124 ASP A C 1
ATOM 982 O O . ASP A 1 124 ? -1.586 10.463 8.528 1.00 98.12 124 ASP A O 1
ATOM 986 N N . ASN A 1 125 ? 0.184 11.379 7.516 1.00 96.56 125 ASN A N 1
ATOM 987 C CA . ASN A 1 125 ? -0.313 11.122 6.163 1.00 96.56 125 ASN A CA 1
ATOM 988 C C . ASN A 1 125 ? -0.480 9.620 5.863 1.00 96.56 125 ASN A C 1
ATOM 990 O O . ASN A 1 125 ? -1.469 9.206 5.257 1.00 96.56 125 ASN A O 1
ATOM 994 N N . ASN A 1 126 ? 0.479 8.781 6.271 1.00 97.94 126 ASN A N 1
ATOM 995 C CA . ASN A 1 126 ? 0.363 7.333 6.088 1.00 97.94 126 ASN A CA 1
ATOM 996 C C . ASN A 1 126 ? -0.705 6.729 7.015 1.00 97.94 126 ASN A C 1
ATOM 998 O O . ASN A 1 126 ? -1.503 5.912 6.560 1.00 97.94 126 ASN A O 1
ATOM 1002 N N . ALA A 1 127 ? -0.771 7.161 8.276 1.00 98.31 127 ALA A N 1
ATOM 1003 C CA . ALA A 1 127 ? -1.762 6.712 9.248 1.00 98.31 127 ALA A CA 1
ATOM 1004 C C . ALA A 1 127 ? -3.195 7.053 8.811 1.00 98.31 127 ALA A C 1
ATOM 1006 O O . ALA A 1 127 ? -4.064 6.184 8.860 1.00 98.31 127 ALA A O 1
ATOM 1007 N N . GLN A 1 128 ? -3.440 8.275 8.327 1.00 97.44 128 GLN A N 1
ATOM 1008 C CA . GLN A 1 128 ? -4.750 8.697 7.823 1.00 97.44 128 GLN A CA 1
ATOM 1009 C C . GLN A 1 128 ? -5.209 7.839 6.637 1.00 97.44 128 GLN A C 1
ATOM 1011 O O . GLN A 1 128 ? -6.345 7.364 6.641 1.00 97.44 128 GLN A O 1
ATOM 1016 N N . GLY A 1 129 ? -4.327 7.581 5.662 1.00 96.38 129 GLY A N 1
ATOM 1017 C CA . GLY A 1 129 ? -4.636 6.712 4.520 1.00 96.38 129 GLY A CA 1
ATOM 1018 C C . GLY A 1 129 ? -4.973 5.278 4.943 1.00 96.38 129 GLY A C 1
ATOM 1019 O O . GLY A 1 129 ? -6.005 4.741 4.539 1.00 96.38 129 GLY A O 1
ATOM 1020 N N . ILE A 1 130 ? -4.157 4.691 5.832 1.00 98.44 130 ILE A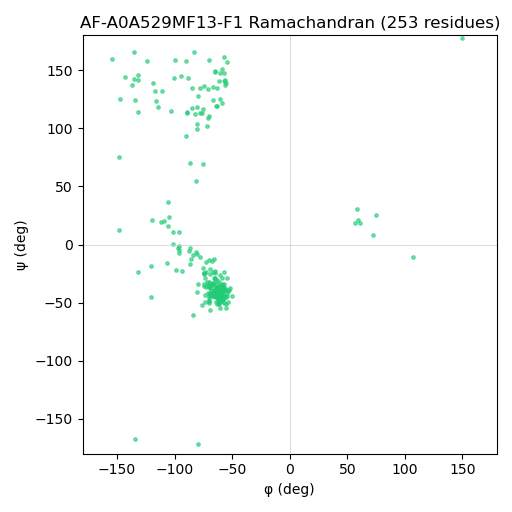 N 1
ATOM 1021 C CA . ILE A 1 130 ? -4.399 3.355 6.405 1.00 98.44 130 ILE A CA 1
ATOM 1022 C C . ILE A 1 130 ? -5.780 3.314 7.063 1.00 98.44 130 ILE A C 1
ATOM 1024 O O . ILE A 1 130 ? -6.603 2.469 6.722 1.00 98.44 130 ILE A O 1
ATOM 1028 N N . LEU A 1 131 ? -6.055 4.231 7.988 1.00 98.56 131 LEU A N 1
ATOM 1029 C CA . LEU A 1 131 ? -7.287 4.233 8.774 1.00 98.56 131 LEU A CA 1
ATOM 1030 C C . LEU A 1 131 ? -8.525 4.475 7.906 1.00 98.56 131 LEU A C 1
ATOM 1032 O O . LEU A 1 131 ? -9.506 3.745 8.037 1.00 98.56 131 LEU A O 1
ATOM 1036 N N . GLY A 1 132 ? -8.465 5.441 6.985 1.00 96.88 132 GLY A N 1
ATOM 1037 C CA . GLY A 1 132 ? -9.569 5.768 6.084 1.00 96.88 132 GLY A CA 1
ATOM 1038 C C . GLY A 1 132 ? -9.946 4.626 5.140 1.00 96.88 132 GLY A C 1
ATOM 1039 O O . GLY A 1 132 ? -11.128 4.428 4.855 1.00 96.88 132 GLY A O 1
ATOM 1040 N N . TYR A 1 133 ? -8.969 3.829 4.698 1.00 98.12 133 TYR A N 1
ATOM 1041 C CA . TYR A 1 133 ? -9.237 2.621 3.920 1.00 98.12 133 TYR A CA 1
ATOM 1042 C C . TYR A 1 133 ? -9.740 1.467 4.799 1.00 98.12 133 TYR A C 1
ATOM 1044 O O . TYR A 1 133 ? -10.788 0.875 4.523 1.00 98.12 133 TYR A O 1
ATOM 1052 N N . VAL A 1 134 ? -9.010 1.158 5.876 1.00 98.50 134 VAL A N 1
ATOM 1053 C CA . VAL A 1 134 ? -9.247 -0.014 6.731 1.00 98.50 134 VAL A CA 1
ATOM 1054 C C . VAL A 1 134 ? -10.611 0.042 7.407 1.00 98.50 134 VAL A C 1
ATOM 1056 O O . VAL A 1 134 ? -11.287 -0.984 7.448 1.00 98.50 134 VAL A O 1
ATOM 1059 N N . VAL A 1 135 ? -11.062 1.207 7.884 1.00 98.00 135 VAL A N 1
ATOM 1060 C CA . VAL A 1 135 ? -12.361 1.317 8.569 1.00 98.00 135 VAL A CA 1
ATOM 1061 C C . VAL A 1 135 ? -13.522 0.905 7.667 1.00 98.00 135 VAL A C 1
ATOM 1063 O O . VAL A 1 135 ? -14.374 0.117 8.069 1.00 98.00 135 VAL A O 1
ATOM 1066 N N . ARG A 1 136 ? -13.507 1.312 6.394 1.00 96.94 136 ARG A N 1
ATOM 1067 C CA . ARG A 1 136 ? -14.547 0.932 5.427 1.00 96.94 136 ARG A CA 1
ATOM 1068 C C . ARG A 1 136 ? -14.402 -0.516 4.968 1.00 96.94 136 ARG A C 1
ATOM 1070 O O . ARG A 1 136 ? -15.403 -1.204 4.751 1.00 96.94 136 ARG A O 1
ATOM 1077 N N . TRP A 1 137 ? -13.170 -1.010 4.864 1.00 98.31 137 TRP A N 1
ATOM 1078 C CA . TRP A 1 137 ? -12.911 -2.409 4.533 1.00 98.31 137 TRP A CA 1
ATOM 1079 C C . TRP A 1 137 ? -13.443 -3.350 5.617 1.00 98.31 137 TRP A C 1
ATOM 1081 O O . TRP A 1 137 ? -14.171 -4.304 5.329 1.00 98.31 137 TRP A O 1
ATOM 1091 N N . ILE A 1 138 ? -13.113 -3.056 6.874 1.00 98.38 138 ILE A N 1
ATOM 1092 C CA . ILE A 1 138 ? -13.470 -3.876 8.026 1.00 98.38 138 ILE A CA 1
ATOM 1093 C C . ILE A 1 138 ? -14.943 -3.731 8.359 1.00 98.38 138 ILE A C 1
ATOM 1095 O O . ILE A 1 138 ? -15.603 -4.759 8.451 1.00 98.38 138 ILE A O 1
ATOM 1099 N N . ASP A 1 139 ? -15.486 -2.521 8.476 1.00 97.38 139 ASP A N 1
ATOM 1100 C CA . ASP A 1 139 ? -16.855 -2.346 8.968 1.00 97.38 139 ASP A CA 1
ATOM 1101 C C . ASP A 1 139 ? -17.895 -2.589 7.874 1.00 97.38 139 ASP A C 1
ATOM 1103 O O . ASP A 1 139 ? -18.883 -3.301 8.077 1.00 97.38 139 ASP A O 1
ATOM 1107 N N . GLN A 1 140 ? -17.622 -2.113 6.660 1.00 96.44 140 GLN A N 1
ATOM 1108 C CA . GLN A 1 140 ? -18.593 -2.121 5.565 1.00 96.44 140 GLN A CA 1
ATOM 1109 C C . GLN A 1 140 ? -18.273 -3.171 4.488 1.00 96.44 140 GLN A C 1
ATOM 1111 O O . GLN A 1 140 ? -19.152 -3.561 3.723 1.00 96.44 140 GLN A O 1
ATOM 1116 N N . GLY A 1 141 ? -17.054 -3.722 4.449 1.00 96.94 141 GLY A N 1
ATOM 1117 C CA . GLY A 1 141 ? -16.640 -4.652 3.391 1.00 96.94 141 GLY A CA 1
ATOM 1118 C C . GLY A 1 141 ? -16.357 -3.962 2.058 1.00 96.94 141 GLY A C 1
ATOM 1119 O O . GLY A 1 141 ? -16.494 -4.594 1.012 1.00 96.94 141 GLY A O 1
ATOM 1120 N N . VAL A 1 142 ? -15.999 -2.676 2.089 1.00 96.75 142 VAL A N 1
ATOM 1121 C CA . VAL A 1 142 ? -15.703 -1.874 0.898 1.00 96.75 142 VAL A CA 1
ATOM 1122 C C . VAL A 1 142 ? -14.220 -2.001 0.551 1.00 96.75 142 VAL A C 1
ATOM 1124 O O . VAL A 1 142 ? -13.352 -1.577 1.305 1.00 96.75 142 VAL A O 1
ATOM 1127 N N . GLY A 1 143 ? -13.930 -2.607 -0.603 1.00 93.88 143 GLY A N 1
ATOM 1128 C CA . GLY A 1 143 ? -12.565 -2.939 -1.032 1.00 93.88 143 GLY A CA 1
ATOM 1129 C C . GLY A 1 143 ? -11.787 -1.819 -1.729 1.00 93.88 143 GLY A C 1
ATOM 1130 O O . GLY A 1 143 ? -10.594 -1.991 -1.967 1.00 93.88 143 GLY A O 1
ATOM 1131 N N . CYS A 1 144 ? -12.442 -0.709 -2.068 1.00 91.62 144 CYS A N 1
ATOM 1132 C CA . CYS A 1 144 ? -11.859 0.449 -2.744 1.00 91.62 144 CYS A CA 1
ATOM 1133 C C . CYS A 1 144 ? -12.579 1.707 -2.254 1.00 91.62 144 CYS A C 1
ATOM 1135 O O . CYS A 1 144 ? -13.806 1.779 -2.342 1.00 91.62 144 CYS A O 1
ATOM 1137 N N . SER A 1 145 ? -11.829 2.687 -1.758 1.00 82.88 145 SER A N 1
ATOM 1138 C CA . SER A 1 145 ? -12.387 3.883 -1.119 1.00 82.88 145 SER A CA 1
ATOM 1139 C C . SER A 1 145 ? -11.729 5.140 -1.665 1.00 82.88 145 SER A C 1
ATOM 1141 O O . SER A 1 145 ? -10.540 5.142 -1.959 1.00 82.88 145 SER A O 1
ATOM 1143 N N . LYS A 1 146 ? -12.489 6.232 -1.774 1.00 86.19 146 LYS A N 1
ATOM 1144 C CA . LYS A 1 146 ? -11.900 7.562 -1.939 1.00 86.19 146 LYS A CA 1
ATOM 1145 C C . LYS A 1 146 ? -11.673 8.149 -0.548 1.00 86.19 146 LYS A C 1
ATOM 1147 O O . LYS A 1 146 ? -12.650 8.402 0.153 1.00 86.19 146 LYS A O 1
ATOM 1152 N N . VAL A 1 147 ? -10.417 8.330 -0.155 1.00 83.94 147 VAL A N 1
ATOM 1153 C CA . VAL A 1 147 ? -10.016 8.800 1.178 1.00 83.94 147 VAL A CA 1
ATOM 1154 C C . VAL A 1 147 ? -9.314 10.151 1.026 1.00 83.94 147 VAL A C 1
ATOM 1156 O O . VAL A 1 147 ? -8.364 10.241 0.247 1.00 83.94 147 VAL A O 1
ATOM 1159 N N . PRO A 1 148 ? -9.774 11.221 1.695 1.00 85.75 148 PRO A N 1
ATOM 1160 C CA . PRO A 1 148 ? -9.043 12.484 1.723 1.00 85.75 148 PRO A CA 1
ATOM 1161 C C . PRO A 1 148 ? -7.685 12.310 2.413 1.00 85.75 148 PRO A C 1
ATOM 1163 O O . PRO A 1 148 ? -7.610 11.685 3.472 1.00 85.75 148 PRO A O 1
ATOM 1166 N N . ASP A 1 149 ? -6.625 12.862 1.826 1.00 85.19 149 ASP A N 1
ATOM 1167 C CA . ASP A 1 149 ? -5.301 12.940 2.447 1.00 85.19 149 ASP A CA 1
ATOM 1168 C C . ASP A 1 149 ? -5.207 14.102 3.458 1.00 85.19 149 ASP A C 1
ATOM 1170 O O . ASP A 1 149 ? -6.205 14.744 3.797 1.00 85.19 149 ASP A O 1
ATOM 1174 N N . ILE A 1 150 ? -4.003 14.381 3.966 1.00 81.62 150 ILE A N 1
ATOM 1175 C CA . ILE A 1 150 ? -3.763 15.474 4.926 1.00 81.62 150 ILE A CA 1
ATOM 1176 C C . ILE A 1 150 ? -4.005 16.882 4.338 1.00 81.62 150 ILE A C 1
ATOM 1178 O O . ILE A 1 150 ? -4.048 17.860 5.079 1.00 81.62 150 ILE A O 1
ATOM 1182 N N . ASN A 1 151 ? -4.146 17.003 3.015 1.00 83.56 151 ASN A N 1
ATOM 1183 C CA . ASN A 1 151 ? -4.434 18.252 2.307 1.00 83.56 151 ASN A CA 1
ATOM 1184 C C . ASN A 1 151 ? -5.849 18.244 1.692 1.00 83.56 151 ASN A C 1
ATOM 1186 O O . ASN A 1 151 ? -6.108 18.995 0.750 1.00 83.56 151 ASN A O 1
ATOM 1190 N N . ASP A 1 152 ? -6.737 17.371 2.180 1.00 83.88 152 ASP A N 1
ATOM 1191 C CA . ASP A 1 152 ? -8.113 17.178 1.703 1.00 83.88 152 ASP A CA 1
ATOM 1192 C C . ASP A 1 152 ? -8.228 16.765 0.222 1.00 83.88 152 ASP A C 1
ATOM 1194 O O . ASP A 1 152 ? -9.284 16.886 -0.411 1.00 83.88 152 ASP A O 1
ATOM 1198 N N . VAL A 1 153 ? -7.158 16.208 -0.352 1.00 84.94 153 VAL A N 1
ATOM 1199 C CA . VAL A 1 153 ? -7.176 15.646 -1.702 1.00 84.94 153 VAL A CA 1
ATOM 1200 C C . VAL A 1 153 ? -7.674 14.211 -1.623 1.00 84.94 153 VAL A C 1
ATOM 1202 O O . VAL A 1 153 ? -7.059 13.349 -1.006 1.00 84.94 153 VAL A O 1
ATOM 1205 N N . GLY A 1 154 ? -8.806 13.929 -2.268 1.00 83.12 154 GLY A N 1
ATOM 1206 C CA . GLY A 1 154 ? -9.362 12.579 -2.296 1.00 83.12 154 GLY A CA 1
ATOM 1207 C C . GLY A 1 154 ? -8.537 11.630 -3.164 1.00 83.12 154 GLY A C 1
ATOM 1208 O O . GLY A 1 154 ? -8.604 11.712 -4.393 1.00 83.12 154 GLY A O 1
ATOM 1209 N N . LEU A 1 155 ? -7.830 10.703 -2.525 1.00 86.25 155 LEU A N 1
ATOM 1210 C CA . LEU A 1 155 ? -7.044 9.649 -3.157 1.00 86.25 155 LEU A CA 1
ATOM 1211 C C . LEU A 1 155 ? -7.866 8.365 -3.267 1.00 86.25 155 LEU A C 1
ATOM 1213 O O . LEU A 1 155 ? -8.694 8.067 -2.408 1.00 86.25 155 LEU A O 1
ATOM 1217 N N . MET A 1 156 ? -7.665 7.613 -4.348 1.00 87.75 156 MET A N 1
ATOM 1218 C CA . MET A 1 156 ? -8.216 6.266 -4.459 1.00 87.75 156 MET A CA 1
ATOM 1219 C C . MET A 1 156 ? -7.306 5.317 -3.685 1.00 87.75 156 MET A C 1
ATOM 1221 O O . MET A 1 156 ? -6.133 5.183 -4.023 1.00 87.75 156 MET A O 1
ATOM 1225 N N . GLU A 1 157 ? -7.865 4.677 -2.669 1.00 89.88 157 GLU A N 1
ATOM 1226 C CA . GLU A 1 157 ? -7.176 3.732 -1.805 1.00 89.88 157 GLU A CA 1
ATOM 1227 C C . GLU A 1 157 ? -7.705 2.317 -2.056 1.00 89.88 157 GLU A C 1
ATOM 1229 O O . GLU A 1 157 ? -8.921 2.073 -2.077 1.00 89.88 157 GLU A O 1
ATOM 1234 N N . ASP A 1 158 ? -6.773 1.388 -2.220 1.00 94.12 158 ASP A N 1
ATOM 1235 C CA . ASP A 1 158 ? -6.995 -0.047 -2.315 1.00 94.12 158 ASP A CA 1
ATOM 1236 C C . ASP A 1 158 ? -5.978 -0.794 -1.430 1.00 94.12 158 ASP A C 1
ATOM 1238 O O . ASP A 1 158 ? -5.308 -0.212 -0.574 1.00 94.12 158 ASP A O 1
ATOM 1242 N N . ARG A 1 159 ? -5.865 -2.118 -1.585 1.00 97.69 159 ARG A N 1
ATOM 1243 C CA . ARG A 1 159 ? -4.911 -2.892 -0.777 1.00 97.69 159 ARG A CA 1
ATOM 1244 C C . ARG A 1 159 ? -3.452 -2.606 -1.132 1.00 97.69 159 ARG A C 1
ATOM 1246 O O . ARG A 1 159 ? -2.600 -2.780 -0.263 1.00 97.69 159 ARG A O 1
ATOM 1253 N N . ALA A 1 160 ? -3.158 -2.160 -2.351 1.00 96.19 160 ALA A N 1
ATOM 1254 C CA . ALA A 1 160 ? -1.799 -1.858 -2.778 1.00 96.19 160 ALA A CA 1
ATOM 1255 C C . ALA A 1 160 ? -1.309 -0.561 -2.122 1.00 96.19 160 ALA A C 1
ATOM 1257 O O . ALA A 1 160 ? -0.199 -0.511 -1.590 1.00 96.19 160 ALA A O 1
ATOM 1258 N N . THR A 1 161 ? -2.151 0.477 -2.074 1.00 96.12 161 THR A N 1
ATOM 1259 C CA . THR A 1 161 ? -1.821 1.713 -1.343 1.00 96.12 161 THR A CA 1
ATOM 1260 C C . THR A 1 161 ? -1.691 1.462 0.162 1.00 96.12 161 THR A C 1
ATOM 1262 O O . THR A 1 161 ? -0.734 1.939 0.782 1.00 96.12 161 THR A O 1
ATOM 1265 N N . LEU A 1 162 ? -2.571 0.626 0.731 1.00 98.44 162 LEU A N 1
ATOM 1266 C CA . LEU A 1 162 ? -2.477 0.170 2.118 1.00 98.44 162 LEU A CA 1
ATOM 1267 C C . LEU A 1 162 ? -1.146 -0.545 2.395 1.00 98.44 162 LEU A C 1
ATOM 1269 O O . LEU A 1 162 ? -0.480 -0.210 3.375 1.00 98.44 162 LEU A O 1
ATOM 1273 N N . ARG A 1 163 ? -0.744 -1.484 1.523 1.00 98.69 163 ARG A N 1
ATOM 1274 C CA . ARG A 1 163 ? 0.519 -2.237 1.623 1.00 98.69 163 ARG A CA 1
ATOM 1275 C C . ARG A 1 163 ? 1.716 -1.295 1.696 1.00 98.69 163 ARG A C 1
ATOM 1277 O O . ARG A 1 163 ? 2.574 -1.476 2.556 1.00 98.69 163 ARG A O 1
ATOM 1284 N N . ILE A 1 164 ? 1.761 -0.267 0.845 1.00 98.19 164 ILE A N 1
ATOM 1285 C CA . ILE A 1 164 ? 2.834 0.740 0.871 1.00 98.19 164 ILE A CA 1
ATOM 1286 C C . ILE A 1 164 ? 2.862 1.451 2.222 1.00 98.19 164 ILE A C 1
ATOM 1288 O O . ILE A 1 164 ? 3.907 1.492 2.868 1.00 98.19 164 ILE A O 1
ATOM 1292 N N . SER A 1 165 ? 1.735 2.021 2.650 1.00 98.44 165 SER A N 1
ATOM 1293 C CA . SER A 1 165 ? 1.697 2.851 3.854 1.00 98.44 165 SER A CA 1
ATOM 1294 C C . SER A 1 165 ? 1.991 2.063 5.127 1.00 98.44 165 SER A C 1
ATOM 1296 O O . SER A 1 165 ? 2.743 2.548 5.973 1.00 98.44 165 SER A O 1
ATOM 1298 N N . SER A 1 166 ? 1.471 0.841 5.261 1.00 98.81 166 SER A N 1
ATOM 1299 C CA . SER A 1 166 ? 1.746 0.010 6.435 1.00 98.81 166 SER A CA 1
ATOM 1300 C C . SER A 1 166 ? 3.198 -0.470 6.470 1.00 98.81 166 SER A C 1
ATOM 1302 O O . SER A 1 166 ? 3.838 -0.393 7.518 1.00 98.81 166 SER A O 1
ATOM 1304 N N . GLN A 1 167 ? 3.755 -0.903 5.330 1.00 98.81 167 GLN A N 1
ATOM 1305 C CA . GLN A 1 167 ? 5.163 -1.310 5.250 1.00 98.81 167 GLN A CA 1
ATOM 1306 C C . GLN A 1 167 ? 6.120 -0.131 5.453 1.00 98.81 167 GLN A C 1
ATOM 1308 O O . GLN A 1 167 ? 7.181 -0.310 6.045 1.00 98.81 167 GLN A O 1
ATOM 1313 N N . HIS A 1 168 ? 5.752 1.074 5.010 1.00 98.75 168 HIS A N 1
ATOM 1314 C CA . HIS A 1 168 ? 6.552 2.283 5.209 1.00 98.75 168 HIS A CA 1
ATOM 1315 C C . HIS A 1 168 ? 6.705 2.624 6.696 1.00 98.75 168 HIS A C 1
ATOM 1317 O O . HIS A 1 168 ? 7.832 2.732 7.181 1.00 98.75 168 HIS A O 1
ATOM 1323 N N . ILE A 1 169 ? 5.598 2.677 7.448 1.00 98.75 169 ILE A N 1
ATOM 1324 C CA . ILE A 1 169 ? 5.659 2.918 8.897 1.00 98.75 169 ILE A CA 1
ATOM 1325 C C . ILE A 1 169 ? 6.389 1.768 9.610 1.00 98.75 169 ILE A C 1
ATOM 1327 O O . ILE A 1 169 ? 7.224 2.023 10.477 1.00 98.75 169 ILE A O 1
ATOM 1331 N N . ALA A 1 170 ? 6.137 0.509 9.228 1.00 98.81 170 ALA A N 1
ATOM 1332 C CA . ALA A 1 170 ? 6.837 -0.645 9.800 1.00 98.81 170 ALA A CA 1
ATOM 1333 C C . ALA A 1 170 ? 8.361 -0.569 9.583 1.00 98.81 170 ALA A C 1
ATOM 1335 O O . ALA A 1 170 ? 9.135 -0.862 10.496 1.00 98.81 170 ALA A O 1
ATOM 1336 N N . ASN A 1 171 ? 8.802 -0.120 8.405 1.00 98.75 171 ASN A N 1
ATOM 1337 C CA . ASN A 1 171 ? 10.211 0.114 8.102 1.00 98.75 171 ASN A CA 1
ATOM 1338 C C . ASN A 1 171 ? 10.805 1.246 8.951 1.00 98.75 171 ASN A C 1
ATOM 1340 O O . ASN A 1 171 ? 11.881 1.089 9.527 1.00 98.75 171 ASN A O 1
ATOM 1344 N N . TRP A 1 172 ? 10.101 2.367 9.091 1.00 98.56 172 TRP A N 1
ATOM 1345 C CA . TRP A 1 172 ? 10.566 3.474 9.926 1.00 98.56 172 TRP A CA 1
ATOM 1346 C C . TRP A 1 172 ? 10.665 3.100 11.409 1.00 98.56 172 TRP A C 1
ATOM 1348 O O . TRP A 1 172 ? 11.648 3.466 12.058 1.00 98.56 172 TRP A O 1
ATOM 1358 N N . LEU A 1 173 ? 9.723 2.300 11.923 1.00 98.56 173 LEU A N 1
ATOM 1359 C CA . LEU A 1 173 ? 9.806 1.702 13.260 1.00 98.56 173 LEU A CA 1
ATOM 1360 C C . LEU A 1 173 ? 11.022 0.776 13.383 1.00 98.56 173 LEU A C 1
ATOM 1362 O O . LEU A 1 173 ? 11.801 0.897 14.330 1.00 98.56 173 LEU A O 1
ATOM 1366 N N . ARG A 1 174 ? 11.230 -0.114 12.402 1.00 98.31 174 ARG A N 1
ATOM 1367 C CA . ARG A 1 174 ? 12.356 -1.062 12.376 1.00 98.31 174 ARG A CA 1
ATOM 1368 C C . ARG A 1 174 ? 13.710 -0.358 12.479 1.00 98.31 174 ARG A C 1
ATOM 1370 O O . ARG A 1 174 ? 14.591 -0.836 13.193 1.00 98.31 174 ARG A O 1
ATOM 1377 N N . HIS A 1 175 ? 13.851 0.788 11.815 1.00 97.94 175 HIS A N 1
ATOM 1378 C CA . HIS A 1 175 ? 15.082 1.588 11.782 1.00 97.94 175 HIS A CA 1
ATOM 1379 C C . HIS A 1 175 ? 15.112 2.739 12.791 1.00 97.94 175 HIS A C 1
ATOM 1381 O O . HIS A 1 175 ? 16.024 3.562 12.743 1.00 97.94 175 HIS A O 1
ATOM 1387 N N . LYS A 1 176 ? 14.159 2.782 13.732 1.00 97.19 176 LYS A N 1
ATOM 1388 C CA . LYS A 1 176 ? 14.101 3.768 14.825 1.00 97.19 176 LYS A CA 1
ATOM 1389 C C . LYS A 1 176 ? 14.039 5.226 14.344 1.00 97.19 176 LYS A C 1
ATOM 1391 O O . LYS A 1 176 ? 14.515 6.122 15.036 1.00 97.19 176 LYS A O 1
ATOM 1396 N N . VAL A 1 177 ? 13.446 5.467 13.171 1.00 97.81 177 VAL A N 1
ATOM 1397 C CA . VAL A 1 177 ? 13.119 6.825 12.692 1.00 97.81 177 VAL A CA 1
ATOM 1398 C C . VAL A 1 177 ? 11.992 7.423 13.537 1.00 97.81 177 VAL A C 1
ATOM 1400 O O . VAL A 1 177 ? 11.968 8.623 13.79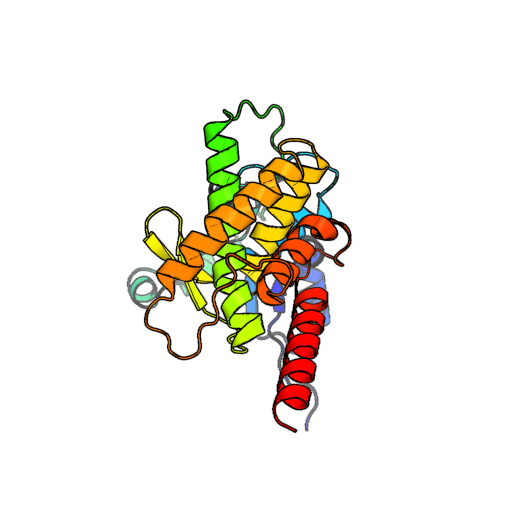0 1.00 97.81 177 VAL A O 1
ATOM 1403 N N . CYS A 1 178 ? 11.084 6.573 14.011 1.00 97.94 178 CYS A N 1
ATOM 1404 C CA . CYS A 1 178 ? 10.009 6.906 14.936 1.00 97.94 178 CYS A CA 1
ATOM 1405 C C . CYS A 1 178 ? 9.906 5.848 16.045 1.00 97.94 178 CYS A C 1
ATOM 1407 O O . CYS A 1 178 ? 10.488 4.763 15.947 1.00 97.94 178 CYS A O 1
ATOM 1409 N N . SER A 1 179 ? 9.174 6.166 17.115 1.00 98.50 179 SER A N 1
ATOM 1410 C CA . SER A 1 179 ? 8.888 5.230 18.209 1.00 98.50 179 SER A CA 1
ATOM 1411 C C . SER A 1 179 ? 7.491 4.622 18.083 1.00 98.50 179 SER A C 1
ATOM 1413 O O . SER A 1 179 ? 6.599 5.209 17.469 1.00 98.50 179 SER A O 1
ATOM 1415 N N . GLU A 1 180 ? 7.266 3.467 18.716 1.00 98.44 180 GLU A N 1
ATOM 1416 C CA . GLU A 1 180 ? 5.929 2.855 18.772 1.00 98.44 180 GLU A CA 1
ATOM 1417 C C . GLU A 1 180 ? 4.889 3.788 19.402 1.00 98.44 180 GLU A C 1
ATOM 1419 O O . GLU A 1 180 ? 3.756 3.847 18.929 1.00 98.44 180 GLU A O 1
ATOM 1424 N N . ILE A 1 181 ? 5.292 4.558 20.420 1.00 98.44 181 ILE A N 1
ATOM 1425 C CA . ILE A 1 181 ? 4.444 5.562 21.074 1.00 98.44 181 ILE A CA 1
ATOM 1426 C C . ILE A 1 181 ? 4.038 6.634 20.058 1.00 98.44 181 ILE A C 1
ATOM 1428 O O . ILE A 1 181 ? 2.852 6.879 19.869 1.00 98.44 181 ILE A O 1
ATOM 1432 N N . GLN A 1 182 ? 5.002 7.199 19.324 1.00 98.50 182 GLN A N 1
ATOM 1433 C CA . GLN A 1 182 ? 4.728 8.227 18.318 1.00 98.50 182 GLN A CA 1
ATOM 1434 C C . GLN A 1 182 ? 3.780 7.723 17.218 1.00 98.50 182 GLN A C 1
ATOM 1436 O O . GLN A 1 182 ? 2.869 8.441 16.800 1.00 98.50 182 GLN A O 1
ATOM 1441 N N . VAL A 1 183 ? 3.976 6.484 16.757 1.00 98.69 183 VAL A N 1
ATOM 1442 C CA . VAL A 1 183 ? 3.104 5.856 15.756 1.00 98.69 183 VAL A CA 1
ATOM 1443 C C . VAL A 1 183 ? 1.704 5.613 16.315 1.00 98.69 183 VAL A C 1
ATOM 1445 O O . VAL A 1 183 ? 0.723 5.923 15.638 1.00 98.69 183 VAL A O 1
ATOM 1448 N N . ARG A 1 184 ? 1.584 5.106 17.548 1.00 98.56 184 ARG A N 1
ATOM 1449 C CA . ARG A 1 184 ? 0.284 4.894 18.197 1.00 98.56 184 ARG A CA 1
ATOM 1450 C C . ARG A 1 184 ? -0.471 6.211 18.363 1.00 98.56 184 ARG A C 1
ATOM 1452 O O . ARG A 1 184 ? -1.649 6.270 18.016 1.00 98.56 184 ARG A O 1
ATOM 1459 N N . ASP A 1 185 ? 0.204 7.266 18.806 1.00 98.44 185 ASP A N 1
ATOM 1460 C CA . ASP A 1 185 ? -0.410 8.584 18.966 1.00 98.44 185 ASP A CA 1
ATOM 1461 C C . ASP A 1 185 ? -0.873 9.149 17.612 1.00 98.44 185 ASP A C 1
ATOM 1463 O O . ASP A 1 185 ? -1.949 9.742 17.517 1.00 98.44 185 ASP A O 1
ATOM 1467 N N . SER A 1 186 ? -0.086 8.951 16.546 1.00 98.56 186 SER A N 1
ATOM 1468 C CA . SER A 1 186 ? -0.459 9.336 15.177 1.00 98.56 186 SER A CA 1
ATOM 1469 C C . SER A 1 186 ? -1.714 8.610 14.705 1.00 98.56 186 SER A C 1
ATOM 1471 O O . SER A 1 186 ? -2.673 9.262 14.289 1.00 98.56 186 SER A O 1
ATOM 1473 N N . LEU A 1 187 ? -1.776 7.286 14.874 1.00 98.75 187 LEU A N 1
ATOM 1474 C CA . LEU A 1 187 ? -2.968 6.504 14.544 1.00 98.75 187 LEU A CA 1
ATOM 1475 C C . LEU A 1 187 ? -4.204 7.011 15.301 1.00 98.75 187 LEU A C 1
ATOM 1477 O O . LEU A 1 187 ? -5.256 7.194 14.697 1.00 98.75 187 LEU A O 1
ATOM 1481 N N . GLN A 1 188 ? -4.094 7.298 16.599 1.00 98.62 188 GLN A N 1
ATOM 1482 C CA . GLN A 1 188 ? -5.225 7.798 17.390 1.00 98.62 188 GLN A CA 1
ATOM 1483 C C . GLN A 1 188 ? -5.698 9.188 16.942 1.00 98.62 188 GLN A C 1
ATOM 1485 O O . GLN A 1 188 ? -6.902 9.409 16.780 1.00 98.62 188 GLN A O 1
ATOM 1490 N N . ARG A 1 189 ? -4.772 10.126 16.693 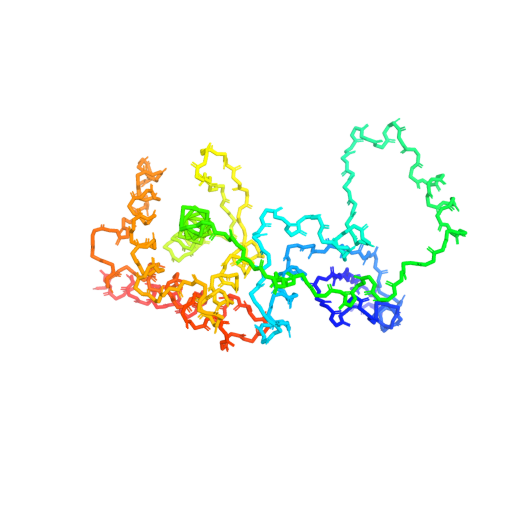1.00 98.12 189 ARG A N 1
ATOM 1491 C CA . ARG A 1 189 ? -5.123 11.464 16.185 1.00 98.12 189 ARG A CA 1
ATOM 1492 C C . ARG A 1 189 ? -5.778 11.390 14.811 1.00 98.12 189 ARG A C 1
ATOM 1494 O O . ARG A 1 189 ? -6.789 12.054 14.581 1.00 98.12 189 ARG A O 1
ATOM 1501 N N . MET A 1 190 ? -5.213 10.590 13.908 1.00 98.38 190 MET A N 1
ATOM 1502 C CA . MET A 1 190 ? -5.728 10.447 12.548 1.00 98.38 190 MET A CA 1
ATOM 1503 C C . MET A 1 190 ? -7.057 9.691 12.519 1.00 98.38 190 MET A C 1
ATOM 1505 O O . MET A 1 190 ? -7.920 10.037 11.721 1.00 98.38 190 MET A O 1
ATOM 1509 N N . ALA A 1 191 ? -7.290 8.744 13.433 1.00 98.44 191 ALA A N 1
ATOM 1510 C CA . ALA A 1 191 ? -8.582 8.070 13.561 1.00 98.44 191 ALA A CA 1
ATOM 1511 C C . ALA A 1 191 ? -9.704 9.072 13.858 1.00 98.44 191 ALA A C 1
ATOM 1513 O O . ALA A 1 191 ? -10.740 9.037 13.204 1.00 98.44 191 ALA A O 1
ATOM 1514 N N . ALA A 1 192 ? -9.464 10.041 14.747 1.00 97.81 192 ALA A N 1
ATOM 1515 C CA . ALA A 1 192 ? -10.430 11.105 15.014 1.00 97.81 192 ALA A CA 1
ATOM 1516 C C . ALA A 1 192 ? -10.670 12.029 13.801 1.00 97.81 192 ALA A C 1
ATOM 1518 O O . ALA A 1 192 ? -11.757 12.589 13.665 1.00 97.81 192 ALA A O 1
ATOM 1519 N N . ILE A 1 193 ? -9.675 12.223 12.925 1.00 96.81 193 ILE A N 1
ATOM 1520 C CA . ILE A 1 193 ? -9.852 12.955 11.657 1.00 96.81 193 ILE A CA 1
ATOM 1521 C C . ILE A 1 193 ? -10.712 12.139 10.691 1.00 96.81 193 ILE A C 1
ATOM 1523 O O . ILE A 1 193 ? -11.683 12.668 10.154 1.00 96.81 193 ILE A O 1
ATOM 1527 N N . VAL A 1 194 ? -10.396 10.856 10.513 1.00 97.38 194 VAL A N 1
ATOM 1528 C CA . VAL A 1 194 ? -11.153 9.939 9.651 1.00 97.38 194 VAL A CA 1
ATOM 1529 C C . VAL A 1 194 ? -12.603 9.817 10.127 1.00 97.38 194 VAL A C 1
ATOM 1531 O O . VAL A 1 194 ? -13.517 9.876 9.307 1.00 97.38 194 VAL A O 1
ATOM 1534 N N . ASP A 1 195 ? -12.842 9.754 11.439 1.00 97.81 195 ASP A N 1
ATOM 1535 C CA . ASP A 1 195 ? -14.192 9.763 12.010 1.00 97.81 195 ASP A CA 1
ATOM 1536 C C . ASP A 1 195 ? -14.977 11.013 11.593 1.00 97.81 195 ASP A C 1
ATOM 1538 O O . ASP A 1 195 ? -16.132 10.913 11.181 1.00 97.81 195 ASP A O 1
ATOM 1542 N N . ARG A 1 196 ? -14.338 12.192 11.622 1.00 96.38 196 ARG A N 1
ATOM 1543 C CA . ARG A 1 196 ? -14.958 13.444 11.158 1.00 96.38 196 ARG A CA 1
ATOM 1544 C C . ARG A 1 196 ? -15.228 13.445 9.656 1.00 96.38 196 ARG A C 1
ATOM 1546 O O . ARG A 1 196 ? -16.269 13.938 9.234 1.00 96.38 196 ARG A O 1
ATOM 1553 N N . GLN A 1 197 ? -14.323 12.887 8.856 1.00 94.31 197 GLN A N 1
ATOM 1554 C CA . GLN A 1 197 ? -14.477 12.802 7.399 1.00 94.31 197 GLN A CA 1
ATOM 1555 C C . GLN A 1 197 ? -15.646 11.907 6.971 1.00 94.31 197 GLN A C 1
ATOM 1557 O O . GLN A 1 197 ? -16.168 12.076 5.872 1.00 94.31 197 GLN A O 1
ATOM 1562 N N . ASN A 1 198 ? -16.069 10.975 7.829 1.00 95.38 198 ASN A N 1
ATOM 1563 C CA . ASN A 1 198 ? -17.187 10.071 7.564 1.00 95.38 198 ASN A CA 1
ATOM 1564 C C . ASN A 1 198 ? -18.489 10.501 8.268 1.00 95.38 198 ASN A C 1
ATOM 1566 O O . ASN A 1 198 ? -19.472 9.757 8.258 1.00 95.38 198 ASN A O 1
ATOM 1570 N N . VAL A 1 199 ? -18.540 11.711 8.845 1.00 93.75 199 VAL A N 1
ATOM 1571 C CA . VAL A 1 199 ? -19.790 12.285 9.360 1.00 93.75 199 VAL A CA 1
ATOM 1572 C C . VAL A 1 199 ? -20.798 12.386 8.216 1.00 93.75 199 VAL A C 1
ATOM 1574 O O . VAL A 1 199 ? -20.550 13.033 7.202 1.00 93.75 199 VAL A O 1
ATOM 1577 N N . GLY A 1 200 ? -21.950 11.743 8.397 1.00 92.44 200 GLY A N 1
ATOM 1578 C CA . GLY A 1 200 ? -23.023 11.693 7.402 1.00 92.44 200 GLY A CA 1
ATOM 1579 C C . GLY A 1 200 ? -23.181 10.340 6.708 1.00 92.44 200 GLY A C 1
ATOM 1580 O O . GLY A 1 200 ? -24.208 10.131 6.068 1.00 92.44 200 GLY A O 1
ATOM 1581 N N . ASP A 1 201 ? -22.241 9.401 6.867 1.00 94.81 201 ASP A N 1
ATOM 1582 C CA . ASP A 1 201 ? -22.470 8.004 6.484 1.00 94.81 201 ASP A CA 1
ATOM 1583 C C . ASP A 1 201 ? -23.232 7.278 7.616 1.00 94.81 201 ASP A C 1
ATOM 1585 O O . ASP A 1 201 ? -22.671 7.067 8.695 1.00 94.81 201 ASP A O 1
ATOM 1589 N N . PRO A 1 202 ? -24.504 6.875 7.410 1.00 94.62 202 PRO A N 1
ATOM 1590 C CA . PRO A 1 202 ? -25.315 6.238 8.450 1.00 94.62 202 PRO A CA 1
ATOM 1591 C C . PRO A 1 202 ? -24.814 4.844 8.852 1.00 94.62 202 PRO A C 1
ATOM 1593 O O . PRO A 1 202 ? -25.252 4.307 9.867 1.00 94.62 202 PRO A O 1
ATOM 1596 N N . LEU A 1 203 ? -23.927 4.237 8.058 1.00 92.81 203 LEU A N 1
ATOM 1597 C CA . LEU A 1 203 ? -23.330 2.932 8.339 1.00 92.81 203 LEU A CA 1
ATOM 1598 C C . LEU A 1 203 ? -21.950 3.049 8.994 1.00 92.81 203 LEU A C 1
ATOM 1600 O O . LEU A 1 203 ? -21.336 2.023 9.296 1.00 92.81 203 LEU A O 1
ATOM 1604 N N . TYR A 1 204 ? -21.428 4.263 9.171 1.00 95.94 204 TYR A N 1
ATOM 1605 C CA . TYR A 1 204 ? -20.114 4.478 9.759 1.00 95.94 204 TYR A CA 1
ATOM 1606 C C . TYR A 1 204 ? -20.148 4.334 11.282 1.00 95.94 204 TYR A C 1
ATOM 1608 O O . TYR A 1 204 ? -21.024 4.872 11.961 1.00 95.94 204 TYR A O 1
ATOM 1616 N N . ARG A 1 205 ? -19.162 3.617 11.829 1.00 94.44 205 ARG A N 1
ATOM 1617 C CA . ARG A 1 205 ? -18.952 3.467 13.271 1.00 94.44 205 ARG A CA 1
ATOM 1618 C C . ARG A 1 205 ? -17.627 4.149 13.632 1.00 94.44 205 ARG A C 1
ATOM 1620 O O . ARG A 1 205 ? -16.594 3.728 13.116 1.00 94.44 205 ARG A O 1
ATOM 1627 N N . PRO A 1 206 ? -17.634 5.184 14.491 1.00 97.56 206 PRO A N 1
ATOM 1628 C CA . PRO A 1 206 ? -16.406 5.857 14.895 1.00 97.56 206 PRO A CA 1
ATOM 1629 C C . PRO A 1 206 ? -15.389 4.905 15.529 1.00 97.56 206 PRO A C 1
ATOM 1631 O O . PRO A 1 206 ? -15.751 4.019 16.306 1.00 97.56 206 PRO A O 1
ATOM 1634 N N . MET A 1 207 ? -14.111 5.100 15.204 1.00 98.38 207 MET A N 1
ATOM 1635 C CA . MET A 1 207 ? -13.004 4.375 15.829 1.00 98.38 207 MET A CA 1
ATOM 1636 C C . MET A 1 207 ? -12.643 4.964 17.196 1.00 98.38 207 MET A C 1
ATOM 1638 O O . MET A 1 207 ? -12.240 4.223 18.092 1.00 98.38 207 MET A O 1
ATOM 1642 N N . ALA A 1 208 ? -12.777 6.282 17.352 1.00 97.31 208 ALA A N 1
ATOM 1643 C CA . ALA A 1 208 ? -12.546 6.994 18.600 1.00 97.31 208 ALA A CA 1
ATOM 1644 C C . ALA A 1 208 ? -13.832 7.105 19.452 1.00 97.31 208 ALA A C 1
ATOM 1646 O O . ALA A 1 208 ? -14.944 7.070 18.920 1.00 97.31 208 ALA A O 1
ATOM 1647 N N . PRO A 1 209 ? -13.711 7.307 20.781 1.00 96.19 209 PRO A N 1
ATOM 1648 C CA . PRO A 1 209 ? -12.471 7.292 21.567 1.00 96.19 209 PRO A CA 1
ATOM 1649 C C . PRO A 1 209 ? -12.062 5.885 22.042 1.00 96.19 209 PRO A C 1
ATOM 1651 O O . PRO A 1 209 ? -10.945 5.706 22.519 1.00 96.19 209 PRO A O 1
ATOM 1654 N N . ASP A 1 210 ? -12.950 4.892 21.937 1.00 95.69 210 ASP A N 1
ATOM 1655 C CA . ASP A 1 210 ? -12.733 3.537 22.461 1.00 95.69 210 ASP A CA 1
ATOM 1656 C C . ASP A 1 210 ? -12.000 2.645 21.441 1.00 95.69 210 ASP A C 1
ATOM 1658 O O . ASP A 1 210 ? -12.555 1.719 20.839 1.00 95.69 210 ASP A O 1
ATOM 1662 N N . PHE A 1 211 ? -10.722 2.965 21.232 1.00 97.44 211 PHE A N 1
ATOM 1663 C CA . PHE A 1 211 ? -9.859 2.333 20.233 1.00 97.44 211 PHE A CA 1
ATOM 1664 C C . PHE A 1 211 ? -9.698 0.817 20.416 1.00 97.44 211 PHE A C 1
ATOM 1666 O O . PHE A 1 211 ? -9.488 0.093 19.440 1.00 97.44 211 PHE A O 1
ATOM 1673 N N . ASP A 1 212 ? -9.804 0.319 21.648 1.00 95.06 212 ASP A N 1
ATOM 1674 C CA . ASP A 1 212 ? -9.650 -1.105 21.951 1.00 95.06 212 ASP A CA 1
ATOM 1675 C C . ASP A 1 212 ? -10.875 -1.925 21.512 1.00 95.06 212 ASP A C 1
ATOM 1677 O O . ASP A 1 212 ? -10.740 -3.099 21.169 1.00 95.06 212 ASP A O 1
ATOM 1681 N N . LYS A 1 213 ? -12.063 -1.307 21.423 1.00 95.12 213 LYS A N 1
ATOM 1682 C CA . LYS A 1 213 ? -13.282 -1.959 20.903 1.00 95.12 213 LYS A CA 1
ATOM 1683 C C . LYS A 1 213 ? -13.439 -1.871 19.383 1.00 95.12 213 LYS A C 1
ATOM 1685 O O . LYS A 1 213 ? -14.232 -2.627 18.797 1.00 95.12 213 LYS A O 1
ATOM 1690 N N . SER A 1 214 ? -12.708 -0.964 18.736 1.00 98.06 214 SER A N 1
ATOM 1691 C CA . SER A 1 214 ? -12.746 -0.795 17.285 1.00 98.06 214 SER A CA 1
ATOM 1692 C C . SER A 1 214 ? -11.876 -1.839 16.579 1.00 98.06 214 SER A C 1
ATOM 1694 O O . SER A 1 214 ? -10.655 -1.718 16.510 1.00 98.06 214 SER A O 1
ATOM 1696 N N . ILE A 1 215 ? -12.512 -2.860 15.992 1.00 98.38 215 ILE A N 1
ATOM 1697 C CA . ILE A 1 215 ? -11.817 -3.902 15.210 1.00 98.38 215 ILE A CA 1
ATOM 1698 C C . ILE A 1 215 ? -11.067 -3.279 14.024 1.00 98.38 215 ILE A C 1
ATOM 1700 O O . ILE A 1 215 ? -9.9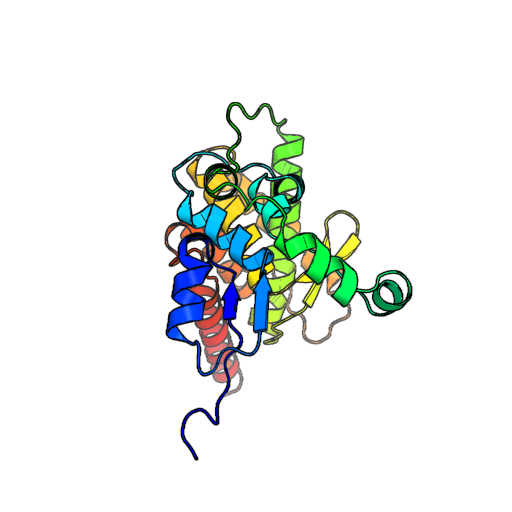55 -3.702 13.715 1.00 98.38 215 ILE A O 1
ATOM 1704 N N . ALA A 1 216 ? -11.637 -2.247 13.394 1.00 98.44 216 ALA A N 1
ATOM 1705 C CA . ALA A 1 216 ? -10.978 -1.483 12.342 1.00 98.44 216 ALA A CA 1
ATOM 1706 C C . ALA A 1 216 ? -9.676 -0.826 12.824 1.00 98.44 216 ALA A C 1
ATOM 1708 O O . ALA A 1 216 ? -8.636 -0.971 12.179 1.00 98.44 216 ALA A O 1
ATOM 1709 N N . PHE A 1 217 ? -9.705 -0.160 13.981 1.00 98.81 217 PHE A N 1
ATOM 1710 C CA . PHE A 1 217 ? -8.509 0.451 14.557 1.00 98.81 217 PHE A CA 1
ATOM 1711 C C . PHE A 1 217 ? -7.453 -0.604 14.923 1.00 98.81 217 PHE A C 1
ATOM 1713 O O . PHE A 1 217 ? -6.276 -0.447 14.602 1.00 98.81 217 PHE A O 1
ATOM 1720 N N . GLN A 1 218 ? -7.869 -1.722 15.528 1.00 98.75 218 GLN A N 1
ATOM 1721 C CA . GLN A 1 218 ? -6.968 -2.836 15.842 1.00 98.75 218 GLN A CA 1
ATOM 1722 C C . GLN A 1 218 ? -6.356 -3.461 14.577 1.00 98.75 218 GLN A C 1
ATOM 1724 O O . GLN A 1 218 ? -5.179 -3.817 14.579 1.00 98.75 218 GLN A O 1
ATOM 1729 N N . ALA A 1 219 ? -7.112 -3.546 13.477 1.00 98.81 219 ALA A N 1
ATOM 1730 C CA . ALA A 1 219 ? -6.602 -3.999 12.185 1.00 98.81 219 ALA A CA 1
ATOM 1731 C C . ALA A 1 219 ? -5.529 -3.051 11.626 1.00 98.81 219 ALA A C 1
ATOM 1733 O O . ALA A 1 219 ? -4.482 -3.514 11.178 1.00 98.81 219 ALA A O 1
ATOM 1734 N N . ALA A 1 220 ? -5.755 -1.734 11.693 1.00 98.81 220 ALA A N 1
ATOM 1735 C CA . ALA A 1 220 ? -4.766 -0.734 11.287 1.00 98.81 220 ALA A CA 1
ATOM 1736 C C . ALA A 1 220 ? -3.480 -0.828 12.128 1.00 98.81 220 ALA A C 1
ATOM 1738 O O . ALA A 1 220 ? -2.381 -0.840 11.574 1.00 98.81 220 ALA A O 1
ATOM 1739 N N . CYS A 1 221 ? -3.612 -0.974 13.451 1.00 98.75 221 CYS A N 1
ATOM 1740 C CA . CYS A 1 221 ? -2.484 -1.214 14.351 1.00 98.75 221 CYS A CA 1
ATOM 1741 C C . CYS A 1 221 ? -1.716 -2.490 13.981 1.00 98.75 221 CYS A C 1
ATOM 1743 O O . CYS A 1 221 ? -0.493 -2.452 13.870 1.00 98.75 221 CYS A O 1
ATOM 1745 N N . ASP A 1 222 ? -2.408 -3.610 13.758 1.00 98.75 222 ASP A N 1
ATOM 1746 C CA . ASP A 1 222 ? -1.771 -4.877 13.389 1.00 98.75 222 ASP A CA 1
ATOM 1747 C C . ASP A 1 222 ? -0.982 -4.764 12.081 1.00 98.75 222 ASP A C 1
ATOM 1749 O O . ASP A 1 222 ? 0.153 -5.232 12.013 1.00 98.75 222 ASP A O 1
ATOM 1753 N N . LEU A 1 223 ? -1.544 -4.112 11.061 1.00 98.81 223 LEU A N 1
ATOM 1754 C CA . LEU A 1 223 ? -0.873 -3.909 9.774 1.00 98.81 223 LEU A CA 1
ATOM 1755 C C . LEU A 1 223 ? 0.446 -3.138 9.914 1.00 98.81 223 LEU A C 1
ATOM 1757 O O . LEU A 1 223 ? 1.392 -3.406 9.174 1.00 98.81 223 LEU A O 1
ATOM 1761 N N . VAL A 1 224 ? 0.517 -2.201 10.861 1.00 98.69 224 VAL A N 1
ATOM 1762 C CA . VAL A 1 224 ? 1.710 -1.390 11.126 1.00 98.69 224 VAL A CA 1
ATOM 1763 C C . VAL A 1 224 ? 2.687 -2.122 12.046 1.00 98.69 224 VAL A C 1
ATOM 1765 O O . VAL A 1 224 ? 3.812 -2.422 11.651 1.00 98.69 224 VAL A O 1
ATOM 1768 N N . PHE A 1 225 ? 2.268 -2.455 13.268 1.00 98.75 225 PHE A N 1
ATOM 1769 C CA . PHE A 1 225 ? 3.159 -2.995 14.301 1.00 98.75 225 PHE A CA 1
ATOM 1770 C C . PHE A 1 225 ? 3.582 -4.443 14.032 1.00 98.75 225 PHE A C 1
ATOM 1772 O O . PHE A 1 225 ? 4.642 -4.870 14.484 1.00 98.75 225 PHE A O 1
ATOM 1779 N N . LYS A 1 226 ? 2.791 -5.199 13.262 1.00 98.50 226 LYS A N 1
ATOM 1780 C CA . LYS A 1 226 ? 3.144 -6.546 12.784 1.00 98.50 226 LYS A CA 1
ATOM 1781 C C . LYS A 1 226 ? 3.497 -6.535 11.295 1.00 98.50 226 LYS A C 1
ATOM 1783 O O . LYS A 1 226 ? 3.525 -7.592 10.667 1.00 98.50 226 LYS A O 1
ATOM 1788 N N . GLY A 1 227 ? 3.772 -5.364 10.715 1.00 98.31 227 GLY A N 1
ATOM 1789 C CA . GLY A 1 227 ? 4.043 -5.212 9.285 1.00 98.31 227 GLY A CA 1
ATOM 1790 C C . GLY A 1 227 ? 5.261 -6.009 8.813 1.00 98.31 227 GLY A C 1
ATOM 1791 O O . GLY A 1 227 ? 5.223 -6.607 7.740 1.00 98.31 227 GLY A O 1
ATOM 1792 N N . THR A 1 228 ? 6.309 -6.098 9.636 1.00 98.31 228 THR A N 1
ATOM 1793 C CA . THR A 1 228 ? 7.541 -6.845 9.318 1.00 98.31 228 THR A CA 1
ATOM 1794 C C . THR A 1 228 ? 7.348 -8.362 9.288 1.00 98.31 228 THR A C 1
ATOM 1796 O O . THR A 1 228 ? 8.146 -9.056 8.666 1.00 98.31 228 THR A O 1
ATOM 1799 N N . SER A 1 229 ? 6.299 -8.890 9.930 1.00 98.25 229 SER A N 1
ATOM 1800 C CA . SER A 1 229 ? 5.996 -10.326 9.943 1.00 98.25 229 SER A CA 1
ATOM 1801 C C . SER A 1 229 ? 4.963 -10.745 8.898 1.00 98.25 229 SER A C 1
ATOM 1803 O O . SER A 1 229 ? 4.745 -11.944 8.711 1.00 98.25 229 SER A O 1
ATOM 1805 N N . GLN A 1 230 ? 4.335 -9.792 8.201 1.00 98.56 230 GLN A N 1
ATOM 1806 C CA . GLN A 1 230 ? 3.412 -10.119 7.118 1.00 98.56 230 GLN A CA 1
ATOM 1807 C C . GLN A 1 230 ? 4.185 -10.671 5.914 1.00 98.56 230 GLN A C 1
ATOM 1809 O O . GLN A 1 230 ? 5.179 -10.066 5.512 1.00 98.56 230 GLN A O 1
ATOM 1814 N N . PRO A 1 231 ? 3.749 -11.782 5.296 1.00 98.38 231 PRO A N 1
ATOM 1815 C CA . PRO A 1 231 ? 4.460 -12.377 4.168 1.00 98.38 231 PRO A CA 1
ATOM 1816 C C . PRO A 1 231 ? 4.472 -11.403 2.988 1.00 98.38 231 PRO A C 1
ATOM 1818 O O . PRO A 1 231 ? 3.411 -11.006 2.511 1.00 98.38 231 PRO A O 1
ATOM 1821 N N . ASN A 1 232 ? 5.662 -10.983 2.546 1.00 98.31 232 ASN A N 1
ATOM 1822 C CA . ASN A 1 232 ? 5.834 -9.981 1.483 1.00 98.31 232 ASN A CA 1
ATOM 1823 C C . ASN A 1 232 ? 5.130 -8.640 1.777 1.00 98.31 232 ASN A C 1
ATOM 1825 O O . ASN A 1 232 ? 4.877 -7.840 0.877 1.00 98.31 232 ASN A O 1
ATOM 1829 N N . GLY A 1 233 ? 4.795 -8.388 3.042 1.00 98.44 233 GLY A N 1
ATOM 1830 C CA . GLY A 1 233 ? 4.058 -7.209 3.466 1.00 98.44 233 GLY A CA 1
ATOM 1831 C C . GLY A 1 233 ? 2.577 -7.199 3.090 1.00 98.44 233 GLY A C 1
ATOM 1832 O O . GLY A 1 233 ? 1.942 -6.164 3.279 1.00 98.44 233 GLY A O 1
ATOM 1833 N N . TYR A 1 234 ? 2.024 -8.302 2.570 1.00 98.75 234 TYR A N 1
ATOM 1834 C CA . TYR A 1 234 ? 0.612 -8.390 2.189 1.00 98.75 234 TYR A CA 1
ATOM 1835 C C . TYR A 1 234 ? -0.329 -8.072 3.355 1.00 98.75 234 TYR A C 1
ATOM 1837 O O . TYR A 1 234 ? -0.050 -8.359 4.520 1.00 98.75 234 TYR A O 1
ATOM 1845 N N . THR A 1 235 ? -1.476 -7.484 3.024 1.00 98.81 235 THR A N 1
ATOM 1846 C CA . THR A 1 235 ? -2.428 -6.938 4.006 1.00 98.81 235 THR A CA 1
ATOM 1847 C C . THR A 1 235 ? -3.585 -7.898 4.275 1.00 98.81 235 THR A C 1
ATOM 1849 O O . THR A 1 235 ? -4.214 -7.861 5.333 1.00 98.81 235 THR A O 1
ATOM 1852 N N . GLU A 1 236 ? -3.839 -8.804 3.332 1.00 98.75 236 GLU A N 1
ATOM 1853 C CA . GLU A 1 236 ? -4.928 -9.768 3.324 1.00 98.75 236 GLU A CA 1
ATOM 1854 C C . GLU A 1 236 ? -4.985 -10.641 4.578 1.00 98.75 236 GLU A C 1
ATOM 1856 O O . GLU A 1 236 ? -6.092 -10.789 5.096 1.00 98.75 236 GLU A O 1
ATOM 1861 N N . PRO A 1 237 ? -3.875 -11.194 5.117 1.00 98.81 237 PRO A N 1
ATOM 1862 C CA . PRO A 1 237 ? -3.950 -12.032 6.311 1.00 98.81 237 PRO A CA 1
ATOM 1863 C C . PRO A 1 237 ? -4.595 -11.305 7.498 1.00 98.81 237 PRO A C 1
ATOM 1865 O O . PRO A 1 237 ? -5.501 -11.846 8.136 1.00 98.81 237 PRO A O 1
ATOM 1868 N N . VAL A 1 238 ? -4.187 -10.056 7.749 1.00 98.75 238 VAL A N 1
ATOM 1869 C CA . VAL A 1 238 ? -4.754 -9.224 8.820 1.00 98.75 238 VAL A CA 1
ATOM 1870 C C . VAL A 1 238 ? -6.178 -8.799 8.476 1.00 98.75 238 VAL A C 1
ATOM 1872 O O . VAL A 1 238 ? -7.086 -8.999 9.282 1.00 98.75 238 VAL A O 1
ATOM 1875 N N . LEU A 1 239 ? -6.395 -8.252 7.276 1.00 98.75 239 LEU A N 1
ATOM 1876 C CA . LEU A 1 239 ? -7.707 -7.759 6.856 1.00 98.75 239 LEU A CA 1
ATOM 1877 C C . LEU A 1 239 ? -8.768 -8.861 6.926 1.00 98.75 239 LEU A C 1
ATOM 1879 O O . LEU A 1 239 ? -9.817 -8.678 7.543 1.00 98.75 239 LEU A O 1
ATOM 1883 N N . HIS A 1 240 ? -8.489 -10.031 6.349 1.00 98.75 240 HIS A N 1
ATOM 1884 C CA . HIS A 1 240 ? -9.417 -11.158 6.336 1.00 98.75 240 HIS A CA 1
ATOM 1885 C C . HIS A 1 240 ? -9.746 -11.627 7.753 1.00 98.75 240 HIS A C 1
ATOM 1887 O O . HIS A 1 240 ? -10.925 -11.795 8.067 1.00 98.75 240 HIS A O 1
ATOM 1893 N N . ALA A 1 241 ? -8.736 -11.798 8.614 1.00 98.69 241 ALA A N 1
ATOM 1894 C CA . ALA A 1 241 ? -8.945 -12.211 9.999 1.00 98.69 241 ALA A CA 1
ATOM 1895 C C . ALA A 1 241 ? -9.851 -11.220 10.749 1.00 98.69 241 ALA A C 1
ATOM 1897 O O . ALA A 1 241 ? -10.858 -11.619 11.335 1.00 98.69 241 ALA A O 1
ATOM 1898 N N . ARG A 1 242 ? -9.556 -9.920 10.649 1.00 98.50 242 ARG A N 1
ATOM 1899 C CA . ARG A 1 242 ? -10.290 -8.852 11.343 1.00 98.50 242 ARG A CA 1
ATOM 1900 C C . ARG A 1 242 ? -11.707 -8.637 10.796 1.00 98.50 242 ARG A C 1
ATOM 1902 O O . ARG A 1 242 ? -12.646 -8.427 11.559 1.00 98.50 242 ARG A O 1
ATOM 1909 N N . ARG A 1 243 ? -11.935 -8.776 9.486 1.00 98.38 243 ARG A N 1
ATOM 1910 C CA . ARG A 1 243 ? -13.299 -8.725 8.918 1.00 98.38 243 ARG A CA 1
ATOM 1911 C C . ARG A 1 243 ? -14.134 -9.940 9.296 1.00 98.38 243 ARG A C 1
ATOM 1913 O O . ARG A 1 243 ? -15.341 -9.799 9.492 1.00 98.38 243 ARG A O 1
ATOM 1920 N N . LEU A 1 244 ? -13.532 -11.127 9.372 1.00 98.50 244 LEU A N 1
ATOM 1921 C CA . LEU A 1 244 ? -14.224 -12.324 9.853 1.00 98.50 244 LEU A CA 1
ATOM 1922 C C . LEU A 1 244 ? -14.591 -12.191 11.334 1.00 98.50 244 LEU A C 1
ATOM 1924 O O . LEU A 1 244 ? -15.718 -12.527 11.693 1.00 98.50 244 LEU A O 1
ATOM 1928 N N . GLU A 1 245 ? -13.692 -11.638 12.153 1.00 98.25 245 GLU A N 1
ATOM 1929 C CA . GLU A 1 245 ? -13.943 -11.300 13.559 1.00 98.25 245 GLU A CA 1
ATOM 1930 C C . GLU A 1 245 ? -15.170 -10.386 13.702 1.00 98.25 245 GLU A C 1
ATOM 1932 O O . GLU A 1 245 ? -16.111 -10.725 14.423 1.00 98.25 245 GLU A O 1
ATOM 1937 N N . LEU A 1 246 ? -15.230 -9.283 12.943 1.00 97.44 246 LEU A N 1
ATOM 1938 C CA . LEU A 1 246 ? -16.391 -8.390 12.976 1.00 97.44 246 LEU A CA 1
ATOM 1939 C C . LEU A 1 246 ? -17.680 -9.101 12.546 1.00 97.44 246 LEU A C 1
ATOM 1941 O O . LEU A 1 246 ? -18.697 -9.000 13.229 1.00 97.44 246 LEU A O 1
ATOM 1945 N N . LYS A 1 247 ? -17.648 -9.841 11.430 1.00 97.38 247 LYS A N 1
ATOM 1946 C CA . LYS A 1 247 ? -18.825 -10.573 10.939 1.00 97.38 247 LYS A CA 1
ATOM 1947 C C . LYS A 1 247 ? -19.333 -11.593 11.957 1.00 97.38 247 LYS A C 1
ATOM 1949 O O . LYS A 1 247 ? -20.538 -11.818 12.028 1.00 97.38 247 LYS A O 1
ATOM 1954 N N . ALA A 1 248 ? -18.442 -12.230 12.715 1.00 97.25 248 ALA A N 1
ATOM 1955 C CA . ALA A 1 248 ? -18.827 -13.143 13.783 1.00 97.25 248 ALA A CA 1
ATOM 1956 C C . ALA A 1 248 ? -19.499 -12.394 14.945 1.00 97.25 248 ALA A C 1
ATOM 1958 O O . ALA A 1 248 ? -20.563 -12.820 15.395 1.00 97.25 248 ALA A O 1
ATOM 1959 N N . ARG A 1 249 ? -18.938 -11.251 15.366 1.00 94.69 249 ARG A N 1
ATOM 1960 C CA . ARG A 1 249 ? -19.503 -10.392 16.420 1.00 94.69 249 ARG A CA 1
ATOM 1961 C C . ARG A 1 249 ? -20.903 -9.886 16.071 1.00 94.69 249 ARG A C 1
ATOM 1963 O O . ARG A 1 249 ? -21.818 -10.013 16.877 1.00 94.69 249 ARG A O 1
ATOM 1970 N N . ASP A 1 250 ? -21.091 -9.366 14.860 1.00 91.25 250 ASP A N 1
ATOM 1971 C CA . ASP A 1 250 ? -22.384 -8.818 14.431 1.00 91.25 250 ASP A CA 1
ATOM 1972 C C . ASP A 1 250 ? -23.470 -9.910 14.330 1.00 91.25 250 ASP A C 1
ATOM 1974 O O . ASP A 1 250 ? -24.635 -9.657 14.637 1.00 91.25 250 ASP A O 1
ATOM 1978 N N . ARG A 1 251 ? -23.099 -11.149 13.965 1.00 91.44 251 ARG A N 1
ATOM 1979 C CA . ARG A 1 251 ? -24.023 -12.300 13.985 1.00 91.44 251 ARG A CA 1
ATOM 1980 C C . ARG A 1 251 ? -24.467 -12.667 15.399 1.00 91.44 251 ARG A C 1
ATOM 1982 O O . ARG A 1 251 ? -25.625 -13.015 15.577 1.00 91.44 251 ARG A O 1
ATOM 1989 N N . GLN A 1 252 ? -23.566 -12.598 16.378 1.00 82.62 252 GLN A N 1
ATOM 1990 C CA . GLN A 1 252 ? -23.874 -12.910 17.779 1.00 82.62 252 GLN A CA 1
ATOM 1991 C C . GLN A 1 252 ? -24.747 -11.840 18.442 1.00 82.62 252 GLN A C 1
ATOM 1993 O O . GLN A 1 252 ? -25.558 -12.179 19.288 1.00 82.62 252 GLN A O 1
ATOM 1998 N N . GLY A 1 253 ? -24.606 -10.568 18.055 1.00 70.62 253 GLY A N 1
ATOM 1999 C CA . GLY A 1 253 ? -25.451 -9.478 18.561 1.00 70.62 253 GLY A CA 1
ATOM 2000 C C . GLY A 1 253 ? -26.822 -9.354 17.883 1.00 70.62 253 GLY A C 1
ATOM 2001 O O . GLY A 1 253 ? -27.638 -8.553 18.324 1.00 70.62 253 GLY A O 1
ATOM 2002 N N . SER A 1 254 ? -27.059 -10.107 16.803 1.00 58.44 254 SER A N 1
ATOM 2003 C CA . SER A 1 254 ? -28.334 -10.140 16.062 1.00 58.44 254 SER A CA 1
ATOM 2004 C C . SER A 1 254 ? -29.194 -11.372 16.390 1.00 58.44 254 SER A C 1
ATOM 2006 O O . SER A 1 254 ? -30.250 -11.545 15.781 1.00 58.44 254 SER A O 1
ATOM 2008 N N . ALA A 1 255 ? -28.716 -12.239 17.288 1.00 45.84 255 ALA A N 1
ATOM 2009 C CA . ALA A 1 255 ? -29.401 -13.423 17.805 1.00 45.84 255 ALA A CA 1
ATOM 2010 C C . ALA A 1 255 ? -29.891 -13.157 19.233 1.00 45.84 255 ALA A C 1
ATOM 2012 O O . ALA A 1 255 ? -30.966 -13.694 19.578 1.00 45.84 255 ALA A O 1
#

Secondary structure (DSSP, 8-state):
--TT-S-EEEEE-SHHHHHTHHHHHHHTTTTEEEEEE-HHHHHHHHHHHTGGG-PBPPTTGGGGSHHHHTT-----HHHHTT--HHHHHHHHTTSPPPPHHHHH---B-SS----HHHHHHHHHHHHHHHHHHHHIIIII--SSEEEE-TTS-EEEE-HHHHHHHHHHHHHHHHTTSS-HHHHHHHHHHHHHHHHHHTTT-TT----SS-TTT-HHHHHHHHHHHTGGGSGGG-SHHHHHHHHHHHHHHHHHHT-

Mean predicted aligned error: 4.35 Å

Radius of gyration: 20.54 Å; Cα contacts (8 Å, |Δi|>4): 322; chains: 1; bounding box: 51×45×56 Å